Protein AF-C3Z0F3-F1 (afdb_monomer_lite)

Sequence (317 aa):
MADHYSYLCQSLTIKTNIRTCTLLLLSPYATDATNADAPLATDATNAAAPLATDATNADTPLATDATNADAALAADATNADAPLATDATNAAAPLATDATNAGAPLATDGTNAGVPLATDATNAGAPLATDATDATNADTPLATDATNADAALATDATNAAATLATDATNADAPLATDATNAAAPLATDATNADTPLATDATNADAALAADATNADAPLATDATNAAAPLATDATNADTPLATDATNAGAPLATDATNAGAPLATDATNAGVPLATDATNAGAPLATDATDATNAGVAGPVERLRHHARICKTYEVL

Radius of gyration: 43.0 Å; chains: 1; bounding box: 98×39×146 Å

Secondary structure (DSSP, 8-state):
-PPPP----------S-----------SEEEEEEEE-SSEEEEEEEE-SSEEEEEEEEEEEEEEEEEEEEEEEEEEEEEEESSEEEEEEEE-SSEEEEEEEE-SSEEES-BS--SSEEES-BS---SEEEEETT-S-EEEEEEEEEEEEEEEEEEEEEEE-SSEEEEEEEE-SSEEEEEEEE-SSEEEEEEEEEEEEEEEEEEEEEEEEEEEEEEESSEEEEEEEE-SSEEEEEEEE-SSEEEEEEEE-SSEEEEEEEE-SSEEEEEEEE-SSEEEEEEEE--SEEEEESS----S---HHHHHHHHHHHHHHHT--

Organism: Branchiostoma floridae (NCBI:txid7739)

pLDDT: mean 71.27, std 15.83, range [33.38, 91.75]

Structure (mmCIF, N/CA/C/O backbone):
data_AF-C3Z0F3-F1
#
_entry.id   AF-C3Z0F3-F1
#
loop_
_atom_site.group_PDB
_atom_site.id
_atom_site.type_symbol
_atom_site.label_atom_id
_atom_site.label_alt_id
_atom_site.label_comp_id
_atom_site.label_asym_id
_atom_site.label_entity_id
_atom_site.label_seq_id
_atom_site.pdbx_PDB_ins_code
_atom_site.Cartn_x
_atom_site.Cartn_y
_atom_site.Cartn_z
_atom_site.occupancy
_atom_site.B_iso_or_equiv
_atom_site.auth_seq_id
_atom_site.auth_comp_id
_atom_site.auth_asym_id
_atom_site.auth_atom_id
_atom_site.pdbx_PDB_model_num
ATOM 1 N N . MET A 1 1 ? -13.522 -22.724 57.050 1.00 34.75 1 MET A N 1
ATOM 2 C CA . MET A 1 1 ? -12.655 -22.325 58.181 1.00 34.75 1 MET A CA 1
ATOM 3 C C . MET A 1 1 ? -13.428 -21.312 59.007 1.00 34.75 1 MET A C 1
ATOM 5 O O . MET A 1 1 ? -14.222 -20.586 58.433 1.00 34.75 1 MET A O 1
ATOM 9 N N . ALA A 1 2 ? -13.327 -21.385 60.332 1.00 39.06 2 ALA A N 1
ATOM 10 C CA . ALA A 1 2 ? -14.159 -20.620 61.255 1.00 39.06 2 ALA A CA 1
ATOM 11 C C . ALA A 1 2 ? -13.558 -19.231 61.498 1.00 39.06 2 ALA A C 1
ATOM 13 O O . ALA A 1 2 ? -12.445 -19.160 62.018 1.00 39.06 2 ALA A O 1
ATOM 14 N N . ASP A 1 3 ? -14.296 -18.164 61.189 1.00 39.75 3 ASP A N 1
ATOM 15 C CA . ASP A 1 3 ? -13.841 -16.808 61.487 1.00 39.75 3 ASP A CA 1
ATOM 16 C C . ASP A 1 3 ? -14.376 -16.313 62.832 1.00 39.75 3 ASP A C 1
ATOM 18 O O . ASP A 1 3 ? -15.572 -16.280 63.131 1.00 39.75 3 ASP A O 1
ATOM 22 N N . HIS A 1 4 ? -13.401 -15.989 63.676 1.00 41.34 4 HIS A N 1
ATOM 23 C CA . HIS A 1 4 ? -13.521 -15.490 65.032 1.00 41.34 4 HIS A CA 1
ATOM 24 C C . HIS A 1 4 ? -14.085 -14.063 65.050 1.00 41.34 4 HIS A C 1
ATOM 26 O O . HIS A 1 4 ? -13.437 -13.123 64.595 1.00 41.34 4 HIS A O 1
ATOM 32 N N . TYR A 1 5 ? -15.240 -13.868 65.690 1.00 43.31 5 TYR A N 1
ATOM 33 C CA . TYR A 1 5 ? -15.715 -12.535 66.064 1.00 43.31 5 TYR A CA 1
ATOM 34 C C . TYR A 1 5 ? -14.998 -12.044 67.332 1.00 43.31 5 TYR A C 1
ATOM 36 O O . TYR A 1 5 ? -15.142 -12.634 68.404 1.00 43.31 5 TYR A O 1
ATOM 44 N N . SER A 1 6 ? -14.264 -10.934 67.228 1.00 43.25 6 SER A N 1
ATOM 45 C CA . SER A 1 6 ? -13.753 -10.177 68.378 1.00 43.25 6 SER A CA 1
ATOM 46 C C . SER A 1 6 ? -14.670 -8.978 68.637 1.00 43.25 6 SER A C 1
ATOM 48 O O . SER A 1 6 ? -14.768 -8.076 67.807 1.00 43.25 6 SER A O 1
ATOM 50 N N . TYR A 1 7 ? -15.372 -8.975 69.773 1.00 41.41 7 TYR A N 1
ATOM 51 C CA . TYR A 1 7 ? -16.272 -7.893 70.188 1.00 41.41 7 TYR A CA 1
ATOM 52 C C . TYR A 1 7 ? -15.581 -6.987 71.217 1.00 41.41 7 TYR A C 1
ATOM 54 O O . TYR A 1 7 ? -15.323 -7.414 72.343 1.00 41.41 7 TYR A O 1
ATOM 62 N N . LEU A 1 8 ? -15.351 -5.712 70.879 1.00 37.81 8 LEU A N 1
ATOM 63 C CA . LEU A 1 8 ? -15.084 -4.661 71.869 1.00 37.81 8 LEU A CA 1
ATOM 64 C C . LEU A 1 8 ? -16.395 -3.940 72.214 1.00 37.81 8 LEU A C 1
ATOM 66 O O . LEU A 1 8 ? -16.874 -3.083 71.477 1.00 37.81 8 LEU A O 1
ATOM 70 N N . CYS A 1 9 ? -16.972 -4.283 73.364 1.00 34.59 9 CYS A N 1
ATOM 71 C CA . CYS A 1 9 ? -18.107 -3.581 73.956 1.00 34.59 9 CYS A CA 1
ATOM 72 C C . CYS A 1 9 ? -17.586 -2.424 74.826 1.00 34.59 9 CYS A C 1
ATOM 74 O O . CYS A 1 9 ? -17.217 -2.641 75.981 1.00 34.59 9 CYS A O 1
ATOM 76 N N . GLN A 1 10 ? -17.543 -1.192 74.305 1.00 37.25 10 GLN A N 1
ATOM 77 C CA . GLN A 1 10 ? -17.382 -0.012 75.163 1.00 37.25 10 GLN A CA 1
ATOM 78 C C . GLN A 1 10 ? -18.750 0.417 75.705 1.00 37.25 10 GLN A C 1
ATOM 80 O O . GLN A 1 10 ? -19.668 0.766 74.969 1.00 37.25 10 GLN A O 1
ATOM 85 N N . SER A 1 11 ? -18.878 0.315 77.025 1.00 41.47 11 SER A N 1
ATOM 86 C CA . SER A 1 11 ? -20.091 0.555 77.799 1.00 41.47 11 SER A CA 1
ATOM 87 C C . SER A 1 11 ? -20.394 2.055 77.899 1.00 41.47 11 SER A C 1
ATOM 89 O O . SER A 1 11 ? -19.608 2.797 78.487 1.00 41.47 11 SER A O 1
ATOM 91 N N . LEU A 1 12 ? -21.541 2.508 77.377 1.00 33.75 12 LEU A N 1
ATOM 92 C CA . LEU A 1 12 ? -22.100 3.826 77.699 1.00 33.75 12 LEU A CA 1
ATOM 93 C C . LEU A 1 12 ? -23.548 3.672 78.181 1.00 33.75 12 LEU A C 1
ATOM 95 O O . LEU A 1 12 ? -24.500 3.579 77.409 1.00 33.75 12 LEU A O 1
ATOM 99 N N . THR A 1 13 ? -23.696 3.616 79.501 1.00 39.66 13 THR A N 1
ATOM 100 C CA . THR A 1 13 ? -24.972 3.519 80.212 1.00 39.66 13 THR A CA 1
ATOM 101 C C . THR A 1 13 ? -25.748 4.833 80.120 1.00 39.66 13 THR A C 1
ATOM 103 O O . THR A 1 13 ? -25.453 5.758 80.872 1.00 39.66 13 THR A O 1
ATOM 106 N N . ILE A 1 14 ? -26.798 4.907 79.294 1.00 33.38 14 ILE A N 1
ATOM 107 C CA . ILE A 1 14 ? -27.911 5.850 79.503 1.00 33.38 14 ILE A CA 1
ATOM 108 C C . ILE A 1 14 ? -29.248 5.120 79.307 1.00 33.38 14 ILE A C 1
ATOM 110 O O . ILE A 1 14 ? -29.484 4.424 78.325 1.00 33.38 14 ILE A O 1
ATOM 114 N N . LYS A 1 15 ? -30.088 5.265 80.333 1.00 41.25 15 LYS A N 1
ATOM 115 C CA . LYS A 1 15 ? -31.391 4.642 80.591 1.00 41.25 15 LYS A CA 1
ATOM 116 C C . LYS A 1 15 ? -32.351 4.603 79.391 1.00 41.25 15 LYS A C 1
ATOM 118 O O . LYS A 1 15 ? -32.620 5.621 78.766 1.00 41.25 15 LYS A O 1
ATOM 123 N N . THR A 1 16 ? -32.971 3.430 79.226 1.00 45.06 16 THR A N 1
ATOM 124 C CA . THR A 1 16 ? -34.314 3.202 78.657 1.00 45.06 16 THR A CA 1
ATOM 125 C C . THR A 1 16 ? -34.628 3.922 77.345 1.00 45.06 16 THR A C 1
ATOM 127 O O . THR A 1 16 ? -35.373 4.897 77.317 1.00 45.06 16 THR A O 1
ATOM 130 N N . ASN A 1 17 ? -34.161 3.355 76.238 1.00 36.25 17 ASN A N 1
ATOM 131 C CA . ASN A 1 17 ? -34.994 3.171 75.055 1.00 36.25 17 ASN A CA 1
ATOM 132 C C . ASN A 1 17 ? -34.334 2.104 74.188 1.00 36.25 17 ASN A C 1
ATOM 134 O O . ASN A 1 17 ? -33.160 2.229 73.845 1.00 36.25 17 ASN A O 1
ATOM 138 N N . ILE A 1 18 ? -35.079 1.051 73.860 1.00 43.53 18 ILE A N 1
ATOM 139 C CA . ILE A 1 18 ? -34.706 0.065 72.847 1.00 43.53 18 ILE A CA 1
ATOM 140 C C . ILE A 1 18 ? -34.753 0.813 71.510 1.00 43.53 18 ILE A C 1
ATOM 142 O O . ILE A 1 18 ? -35.725 0.745 70.768 1.00 43.53 18 ILE A O 1
ATOM 146 N N . ARG A 1 19 ? -33.725 1.614 71.224 1.00 38.69 19 ARG A N 1
ATOM 147 C CA . ARG A 1 19 ? -33.365 1.881 69.841 1.00 38.69 19 ARG A CA 1
ATOM 148 C C . ARG A 1 19 ? -32.755 0.585 69.376 1.00 38.69 19 ARG A C 1
ATOM 150 O O . ARG A 1 19 ? -31.719 0.180 69.895 1.00 38.69 19 ARG A O 1
ATOM 157 N N . THR A 1 20 ? -33.464 -0.076 68.474 1.00 39.38 20 THR A N 1
ATOM 158 C CA . THR A 1 20 ? -32.954 -1.111 67.592 1.00 39.38 20 THR A CA 1
ATOM 159 C C . THR A 1 20 ? -31.543 -0.701 67.202 1.00 39.38 20 THR A C 1
ATOM 161 O O . THR A 1 20 ? -31.340 0.185 66.374 1.00 39.38 20 THR A O 1
ATOM 164 N N . CYS A 1 21 ? -30.558 -1.277 67.886 1.00 39.47 21 CYS A N 1
ATOM 165 C CA . CYS A 1 21 ? -29.179 -1.225 67.467 1.00 39.47 21 CYS A CA 1
ATOM 166 C C . CYS A 1 21 ? -29.116 -2.231 66.326 1.00 39.47 21 CYS A C 1
ATOM 168 O O . CYS A 1 21 ? -28.563 -3.318 66.452 1.00 39.47 21 CYS A O 1
ATOM 170 N N . THR A 1 22 ? -29.782 -1.893 65.222 1.00 39.22 22 THR A N 1
ATOM 171 C CA . THR A 1 22 ? -29.446 -2.430 63.921 1.00 39.22 22 THR A CA 1
ATOM 172 C C . THR A 1 22 ? -28.089 -1.807 63.621 1.00 39.22 22 THR A C 1
ATOM 174 O O . THR A 1 22 ? -27.970 -0.853 62.858 1.00 39.22 22 THR A O 1
ATOM 177 N N . LEU A 1 23 ? -27.048 -2.305 64.300 1.00 40.69 23 LEU A N 1
ATOM 178 C CA . LEU A 1 23 ? -25.760 -2.444 63.657 1.00 40.69 23 LEU A CA 1
ATOM 179 C C . LEU A 1 23 ? -26.089 -3.279 62.424 1.00 40.69 23 LEU A C 1
ATOM 181 O O . LEU A 1 23 ? -26.259 -4.494 62.498 1.00 40.69 23 LEU A O 1
ATOM 185 N N . LEU A 1 24 ? -26.339 -2.580 61.325 1.00 46.25 24 LEU A N 1
ATOM 186 C CA . LEU A 1 24 ? -26.265 -3.112 59.987 1.00 46.25 24 LEU A CA 1
ATOM 187 C C . LEU A 1 24 ? -24.865 -3.723 59.907 1.00 46.25 24 LEU A C 1
ATOM 189 O O . LEU A 1 24 ? -23.872 -3.018 59.754 1.00 46.25 24 LEU A O 1
ATOM 193 N N . LEU A 1 25 ? -24.788 -5.026 60.166 1.00 47.41 25 LEU A N 1
ATOM 194 C CA . LEU A 1 25 ? -23.619 -5.855 59.930 1.00 47.41 25 LEU A CA 1
ATOM 195 C C . LEU A 1 25 ? -23.443 -5.917 58.408 1.00 47.41 25 LEU A C 1
ATOM 197 O O . LEU A 1 25 ? -23.723 -6.946 57.803 1.00 47.41 25 LEU A O 1
ATOM 201 N N . LEU A 1 26 ? -23.055 -4.808 57.768 1.00 57.66 26 LEU A N 1
ATOM 202 C CA . LEU A 1 26 ? -22.487 -4.896 56.432 1.00 57.66 26 LEU A CA 1
ATOM 203 C C . LEU A 1 26 ? -21.139 -5.568 56.634 1.00 57.66 26 LEU A C 1
ATOM 205 O O . LEU A 1 26 ? -20.177 -4.952 57.098 1.00 57.66 26 LEU A O 1
ATOM 209 N N . SER A 1 27 ? -21.108 -6.870 56.362 1.00 68.62 27 SER A N 1
ATOM 210 C CA . SER A 1 27 ? -19.853 -7.537 56.066 1.00 68.62 27 SER A CA 1
ATOM 211 C C . SER A 1 27 ? -19.140 -6.688 55.006 1.00 68.62 27 SER A C 1
ATOM 213 O O . SER A 1 27 ? -19.769 -6.347 54.003 1.00 68.62 27 SER A O 1
ATOM 215 N N . PRO A 1 28 ? -17.865 -6.310 55.203 1.00 80.75 28 PRO A N 1
ATOM 216 C CA . PRO A 1 28 ? -17.117 -5.572 54.186 1.00 80.75 28 PRO A CA 1
ATOM 217 C C . PRO A 1 28 ? -16.928 -6.384 52.891 1.00 80.75 28 PRO A C 1
ATOM 219 O O . PRO A 1 28 ? -16.500 -5.826 51.885 1.00 80.75 28 PRO A O 1
ATOM 222 N N . TYR A 1 29 ? -17.271 -7.674 52.928 1.00 82.88 29 TYR A N 1
ATOM 223 C CA . TYR A 1 29 ? -17.135 -8.637 51.846 1.00 82.88 29 TYR A CA 1
ATOM 224 C C . TYR A 1 29 ? -18.480 -9.300 51.538 1.00 82.88 29 TYR A C 1
ATOM 226 O O . TYR A 1 29 ? -19.168 -9.755 52.462 1.00 82.88 29 TYR A O 1
ATOM 234 N N . ALA A 1 30 ? -18.810 -9.409 50.255 1.00 84.94 30 ALA A N 1
ATOM 235 C CA . ALA A 1 30 ? -19.841 -10.296 49.730 1.00 84.94 30 ALA A CA 1
ATOM 236 C C . ALA A 1 30 ? -19.179 -11.340 48.821 1.00 84.94 30 ALA A C 1
ATOM 238 O O . ALA A 1 30 ? -18.474 -10.977 47.883 1.00 84.94 30 ALA A O 1
ATOM 239 N N . THR A 1 31 ? -19.392 -12.620 49.123 1.00 85.06 31 THR A N 1
ATOM 240 C CA . THR A 1 31 ? -18.838 -13.768 48.392 1.00 85.06 31 THR A CA 1
ATOM 241 C C . THR A 1 31 ? -19.963 -14.709 47.973 1.00 85.06 31 THR A C 1
ATOM 243 O O . THR A 1 31 ? -20.906 -14.886 48.747 1.00 85.06 31 THR A O 1
ATOM 246 N N . ASP A 1 32 ? -19.869 -15.294 46.773 1.00 86.56 32 ASP A N 1
ATOM 247 C CA . ASP A 1 32 ? -20.865 -16.231 46.212 1.00 86.56 32 ASP A CA 1
ATOM 248 C C . ASP A 1 32 ? -22.296 -15.658 46.285 1.00 86.56 32 ASP A C 1
ATOM 250 O O . ASP A 1 32 ? -23.219 -16.212 46.896 1.00 86.56 32 ASP A O 1
ATOM 254 N N . ALA A 1 33 ? -22.454 -14.444 45.749 1.00 79.44 33 ALA A N 1
ATOM 255 C CA . ALA A 1 33 ? -23.649 -13.629 45.927 1.00 79.44 33 ALA A CA 1
ATOM 256 C C . ALA A 1 33 ? -24.382 -13.396 44.605 1.00 79.44 33 ALA A C 1
ATOM 258 O O . ALA A 1 33 ? -23.820 -12.932 43.618 1.00 79.44 33 ALA A O 1
ATOM 259 N N . THR A 1 34 ? -25.701 -13.603 44.591 1.00 86.50 34 THR A N 1
ATOM 260 C CA . THR A 1 34 ? -26.504 -13.212 43.421 1.00 86.50 34 THR A CA 1
ATOM 261 C C . THR A 1 34 ? -26.531 -11.691 43.247 1.00 86.50 34 THR A C 1
ATOM 263 O O . THR A 1 34 ? -26.423 -11.200 42.131 1.00 86.50 34 THR A O 1
ATOM 266 N N . ASN A 1 35 ? -26.651 -10.943 44.347 1.00 86.81 35 ASN A N 1
ATOM 267 C CA . ASN A 1 35 ? -26.569 -9.484 44.366 1.00 86.81 35 ASN A CA 1
ATOM 268 C C . ASN A 1 35 ? -25.638 -9.066 45.509 1.00 86.81 35 ASN A C 1
ATOM 270 O O . ASN A 1 35 ? -25.932 -9.366 46.669 1.00 86.81 35 ASN A O 1
ATOM 274 N N . ALA A 1 36 ? -24.542 -8.388 45.185 1.00 82.81 36 ALA A N 1
ATOM 275 C CA . ALA A 1 36 ? -23.550 -7.922 46.143 1.00 82.81 36 ALA A CA 1
ATOM 276 C C . ALA A 1 36 ? -23.574 -6.390 46.256 1.00 82.81 36 ALA A C 1
ATOM 278 O O . ALA A 1 36 ? -23.228 -5.691 45.307 1.00 82.81 36 ALA A O 1
ATOM 279 N N . ASP A 1 37 ? -23.958 -5.893 47.434 1.00 81.88 37 ASP A N 1
ATOM 280 C CA . ASP A 1 37 ? -23.873 -4.482 47.842 1.00 81.88 37 ASP A CA 1
ATOM 281 C C . ASP A 1 37 ? -22.980 -4.406 49.092 1.00 81.88 37 ASP A C 1
ATOM 283 O O . ASP A 1 37 ? -23.435 -4.361 50.239 1.00 81.88 37 ASP A O 1
ATOM 287 N N . ALA A 1 38 ? -21.678 -4.562 48.858 1.00 82.00 38 ALA A N 1
ATOM 288 C CA . ALA A 1 38 ? -20.630 -4.545 49.869 1.00 82.00 38 ALA A CA 1
ATOM 289 C C . ALA A 1 38 ? -19.403 -3.805 49.314 1.00 82.00 38 ALA A C 1
ATOM 291 O O . ALA A 1 38 ? -19.249 -3.718 48.100 1.00 82.00 38 ALA A O 1
ATOM 292 N N . PRO A 1 39 ? -18.501 -3.290 50.169 1.00 85.69 39 PRO A N 1
ATOM 293 C CA . PRO A 1 39 ? -17.261 -2.654 49.727 1.00 85.69 39 PRO A CA 1
ATOM 294 C C . PRO A 1 39 ? -16.423 -3.495 48.748 1.00 85.69 39 PRO A C 1
ATOM 296 O O . PRO A 1 39 ? -15.798 -2.932 47.851 1.00 85.69 39 PRO A O 1
ATOM 299 N N . LEU A 1 40 ? -16.418 -4.820 48.921 1.00 86.44 40 LEU A N 1
ATOM 300 C CA . LEU A 1 40 ? -15.779 -5.776 48.022 1.00 86.44 40 LEU A CA 1
ATOM 301 C C . LEU A 1 40 ? -16.751 -6.912 47.681 1.00 86.44 40 LEU A C 1
ATOM 303 O O . LEU A 1 40 ? -17.294 -7.554 48.587 1.00 86.44 40 LEU A O 1
ATOM 307 N N . ALA A 1 41 ? -16.940 -7.159 46.386 1.00 87.06 41 ALA A N 1
ATOM 308 C CA . ALA A 1 41 ? -17.716 -8.274 45.855 1.00 87.06 41 ALA A CA 1
ATOM 309 C C . ALA A 1 41 ? -16.803 -9.267 45.122 1.00 87.06 41 ALA A C 1
ATOM 311 O O . ALA A 1 41 ? -16.000 -8.865 44.283 1.00 87.06 41 ALA A O 1
ATOM 312 N N . THR A 1 42 ? -16.946 -10.554 45.430 1.00 88.31 42 THR A N 1
ATOM 313 C CA . THR A 1 42 ? -16.233 -11.654 44.765 1.00 88.31 42 THR A CA 1
ATOM 314 C C . THR A 1 42 ? -17.225 -12.758 44.415 1.00 88.31 42 THR A C 1
ATOM 316 O O . THR A 1 42 ? -18.115 -13.037 45.223 1.00 88.31 42 THR A O 1
ATOM 319 N N . ASP A 1 43 ? -17.087 -13.384 43.246 1.00 88.06 43 ASP A N 1
ATOM 320 C CA . ASP A 1 43 ? -17.998 -14.430 42.756 1.00 88.06 43 ASP A CA 1
ATOM 321 C C . ASP A 1 43 ? -19.464 -13.962 42.776 1.00 88.06 43 ASP A C 1
ATOM 323 O O . ASP A 1 43 ? -20.326 -14.529 43.459 1.00 88.06 43 ASP A O 1
ATOM 327 N N . ALA A 1 44 ? -19.749 -12.856 42.084 1.00 85.00 44 ALA A N 1
ATOM 328 C CA . ALA A 1 44 ? -21.065 -12.224 42.107 1.00 85.00 44 ALA A CA 1
ATOM 329 C C . ALA A 1 44 ? -21.791 -12.329 40.762 1.00 85.00 44 ALA A C 1
ATOM 331 O O . ALA A 1 44 ? -21.226 -12.087 39.699 1.00 85.00 44 ALA A O 1
ATOM 332 N N . THR A 1 45 ? -23.099 -12.601 40.776 1.00 88.12 45 THR A N 1
ATOM 333 C CA . THR A 1 45 ? -23.891 -12.443 39.542 1.00 88.12 45 THR A CA 1
ATOM 334 C C . THR A 1 45 ? -24.061 -10.961 39.206 1.00 88.12 45 THR A C 1
ATOM 336 O O . THR A 1 45 ? -23.793 -10.553 38.082 1.00 88.12 45 THR A O 1
ATOM 339 N N . ASN A 1 46 ? -24.461 -10.142 40.181 1.00 88.44 46 ASN A N 1
ATOM 340 C CA . ASN A 1 46 ? -24.549 -8.690 40.039 1.00 88.44 46 ASN A CA 1
ATOM 341 C C . ASN A 1 46 ? -23.782 -8.018 41.182 1.00 88.44 46 ASN A C 1
ATOM 343 O O . ASN A 1 46 ? -24.111 -8.236 42.352 1.00 88.44 46 ASN A O 1
ATOM 347 N N . ALA A 1 47 ? -22.791 -7.193 40.854 1.00 87.69 47 ALA A N 1
ATOM 348 C CA . ALA A 1 47 ? -21.989 -6.452 41.818 1.00 87.69 47 ALA A CA 1
ATOM 349 C C . ALA A 1 47 ? -22.226 -4.943 41.686 1.00 87.69 47 ALA A C 1
ATOM 351 O O . ALA A 1 47 ? -21.969 -4.363 40.636 1.00 87.69 47 ALA A O 1
ATOM 352 N N . ALA A 1 48 ? -22.677 -4.323 42.778 1.00 87.62 48 ALA A N 1
ATOM 353 C CA . ALA A 1 48 ? -22.772 -2.875 42.957 1.00 87.62 48 ALA A CA 1
ATOM 354 C C . ALA A 1 48 ? -21.831 -2.461 44.101 1.00 87.62 48 ALA A C 1
ATOM 356 O O . ALA A 1 48 ? -22.246 -1.965 45.148 1.00 87.62 48 ALA A O 1
ATOM 357 N N . ALA A 1 49 ? -20.548 -2.776 43.931 1.00 84.81 49 ALA A N 1
ATOM 358 C CA . ALA A 1 49 ? -19.493 -2.603 44.923 1.00 84.81 49 ALA A CA 1
ATOM 359 C C . ALA A 1 49 ? -18.456 -1.576 44.443 1.00 84.81 49 ALA A C 1
ATOM 361 O O . ALA A 1 49 ? -18.268 -1.412 43.247 1.00 84.81 49 ALA A O 1
ATOM 362 N N . PRO A 1 50 ? -17.705 -0.911 45.331 1.00 87.94 50 PRO A N 1
ATOM 363 C CA . PRO A 1 50 ? -16.504 -0.170 44.950 1.00 87.94 50 PRO A CA 1
ATOM 364 C C . PRO A 1 50 ? -15.492 -0.995 44.134 1.00 87.94 50 PRO A C 1
ATOM 366 O O . PRO A 1 50 ? -14.849 -0.452 43.238 1.00 87.94 50 PRO A O 1
ATOM 369 N N . LEU A 1 51 ? -15.354 -2.286 44.452 1.00 89.06 51 LEU A N 1
ATOM 370 C CA . LEU A 1 51 ? -14.494 -3.237 43.751 1.00 89.06 51 LEU A CA 1
ATOM 371 C C . LEU A 1 51 ? -15.241 -4.559 43.542 1.00 89.06 51 LEU A C 1
ATOM 373 O O . LEU A 1 51 ? -15.757 -5.133 44.507 1.00 89.06 51 LEU A O 1
ATOM 377 N N . ALA A 1 52 ? -15.271 -5.034 42.298 1.00 88.81 52 ALA A N 1
ATOM 378 C CA . ALA A 1 52 ? -15.802 -6.340 41.924 1.00 88.81 52 ALA A CA 1
ATOM 379 C C . ALA A 1 52 ? -14.727 -7.204 41.257 1.00 88.81 52 ALA A C 1
ATOM 381 O O . ALA A 1 52 ? -13.987 -6.730 40.395 1.00 88.81 52 ALA A O 1
ATOM 382 N N . THR A 1 53 ? -14.686 -8.473 41.651 1.00 90.38 53 THR A N 1
ATOM 383 C CA . THR A 1 53 ? -13.858 -9.523 41.047 1.00 90.38 53 THR A CA 1
ATOM 384 C C . THR A 1 53 ? -14.749 -10.722 40.736 1.00 90.38 53 THR A C 1
ATOM 386 O O . THR A 1 53 ? -15.617 -11.043 41.552 1.00 90.38 53 THR A O 1
ATOM 389 N N . ASP A 1 54 ? -14.557 -11.367 39.586 1.00 90.12 54 ASP A N 1
ATOM 390 C CA . ASP A 1 54 ? -15.343 -12.530 39.148 1.00 90.12 54 ASP A CA 1
ATOM 391 C C . ASP A 1 54 ? -16.854 -12.236 39.129 1.00 90.12 54 ASP A C 1
ATOM 393 O O . ASP A 1 54 ? -17.662 -12.844 39.843 1.00 90.12 54 ASP A O 1
ATOM 397 N N . ALA A 1 55 ? -17.248 -11.234 38.336 1.00 86.94 55 ALA A N 1
ATOM 398 C CA . ALA A 1 55 ? -18.633 -10.780 38.246 1.00 86.94 55 ALA A CA 1
ATOM 399 C C . ALA A 1 55 ? -19.277 -11.119 36.895 1.00 86.94 55 ALA A C 1
ATOM 401 O O . ALA A 1 55 ? -18.698 -10.917 35.832 1.00 86.94 55 ALA A O 1
ATOM 402 N N . THR A 1 56 ? -20.541 -11.553 36.888 1.00 90.50 56 THR A N 1
ATOM 403 C CA . THR A 1 56 ? -21.284 -11.594 35.611 1.00 90.50 56 THR A CA 1
ATOM 404 C C . THR A 1 56 ? -21.609 -10.173 35.142 1.00 90.50 56 THR A C 1
ATOM 406 O O . THR A 1 56 ? -21.323 -9.822 34.002 1.00 90.50 56 THR A O 1
ATOM 409 N N . ASN A 1 57 ? -22.159 -9.335 36.023 1.00 90.62 57 ASN A N 1
ATOM 410 C CA . ASN A 1 57 ? -22.402 -7.917 35.764 1.00 90.62 57 ASN A CA 1
ATOM 411 C C . ASN A 1 57 ? -21.794 -7.075 36.894 1.00 90.62 57 ASN A C 1
ATOM 413 O O . ASN A 1 57 ? -22.151 -7.271 38.059 1.00 90.62 57 ASN A O 1
ATOM 417 N N . ALA A 1 58 ? -20.916 -6.135 36.555 1.00 90.12 58 ALA A N 1
ATOM 418 C CA . ALA A 1 58 ? -20.324 -5.177 37.483 1.00 90.12 58 ALA A CA 1
ATOM 419 C C . ALA A 1 58 ? -20.742 -3.751 37.097 1.00 90.12 58 ALA A C 1
ATOM 421 O O . ALA A 1 58 ? -20.443 -3.318 35.991 1.00 90.12 58 ALA A O 1
ATOM 422 N N . ASP A 1 59 ? -21.430 -3.055 38.003 1.00 91.12 59 ASP A N 1
ATOM 423 C CA . ASP A 1 59 ? -21.710 -1.611 37.941 1.00 91.12 59 ASP A CA 1
ATOM 424 C C . ASP A 1 59 ? -20.936 -0.961 39.095 1.00 91.12 59 ASP A C 1
ATOM 426 O O . ASP A 1 59 ? -21.416 -0.862 40.233 1.00 91.12 59 ASP A O 1
ATOM 430 N N . THR A 1 60 ? -19.650 -0.699 38.848 1.00 87.00 60 THR A N 1
ATOM 431 C CA . THR A 1 60 ? -18.655 -0.455 39.899 1.00 87.00 60 THR A CA 1
ATOM 432 C C . THR A 1 60 ? -17.600 0.563 39.477 1.00 87.00 60 THR A C 1
ATOM 434 O O . THR A 1 60 ? -17.307 0.723 38.306 1.00 87.00 60 THR A O 1
ATOM 437 N N . PRO A 1 61 ? -16.916 1.247 40.407 1.00 90.19 61 PRO A N 1
ATOM 438 C CA . PRO A 1 61 ? -15.720 2.012 40.062 1.00 90.19 61 PRO A CA 1
ATOM 439 C C . PRO A 1 61 ? -14.612 1.155 39.428 1.00 90.19 61 PRO A C 1
ATOM 441 O O . PRO A 1 61 ? -13.943 1.623 38.508 1.00 90.19 61 PRO A O 1
ATOM 444 N N . LEU A 1 62 ? -14.408 -0.071 39.923 1.00 91.56 62 LEU A N 1
ATOM 445 C CA . LEU A 1 62 ? -13.371 -0.987 39.451 1.00 91.56 62 LEU A CA 1
ATOM 446 C C . LEU A 1 62 ? -13.928 -2.401 39.268 1.00 91.56 62 LEU A C 1
ATOM 448 O O . LEU A 1 62 ? -14.528 -2.955 40.199 1.00 91.56 62 LEU A O 1
ATOM 452 N N . ALA A 1 63 ? -13.709 -2.976 38.088 1.00 91.00 63 ALA A N 1
ATOM 453 C CA . ALA A 1 63 ? -14.120 -4.332 37.745 1.00 91.00 63 ALA A CA 1
ATOM 454 C C . ALA A 1 63 ? -12.935 -5.133 37.190 1.00 91.00 63 ALA A C 1
ATOM 456 O O . ALA A 1 63 ? -12.197 -4.649 36.329 1.00 91.00 63 ALA A O 1
ATOM 457 N N . THR A 1 64 ? -12.774 -6.356 37.685 1.00 91.75 64 THR A N 1
ATOM 458 C CA . THR A 1 64 ? -11.802 -7.342 37.197 1.00 91.75 64 THR A CA 1
ATOM 459 C C . THR A 1 64 ? -12.528 -8.662 36.961 1.00 91.75 64 THR A C 1
ATOM 461 O O . THR A 1 64 ? -13.379 -9.025 37.777 1.00 91.75 64 THR A O 1
ATOM 464 N N . ASP A 1 65 ? -12.216 -9.357 35.867 1.00 90.88 65 ASP A N 1
ATOM 465 C CA . ASP A 1 65 ? -12.832 -10.638 35.495 1.00 90.88 65 ASP A CA 1
ATOM 466 C C . ASP A 1 65 ? -14.365 -10.538 35.406 1.00 90.88 65 ASP A C 1
ATOM 468 O O . ASP A 1 65 ? -15.123 -11.188 36.135 1.00 90.88 65 ASP A O 1
ATOM 472 N N . ALA A 1 66 ? -14.842 -9.650 34.530 1.00 87.88 66 ALA A N 1
ATOM 473 C CA . ALA A 1 66 ? -16.265 -9.376 34.368 1.00 87.88 66 ALA A CA 1
ATOM 474 C C . ALA A 1 66 ? -16.807 -9.869 33.020 1.00 87.88 66 ALA A C 1
ATOM 476 O O . ALA A 1 66 ? -16.215 -9.651 31.966 1.00 87.88 66 ALA A O 1
ATOM 477 N N . THR A 1 67 ? -18.005 -10.461 32.992 1.00 90.38 67 THR A N 1
ATOM 478 C CA . THR A 1 67 ? -18.666 -10.674 31.688 1.00 90.38 67 THR A CA 1
ATOM 479 C C . THR A 1 67 ? -19.122 -9.334 31.102 1.00 90.38 67 THR A C 1
ATOM 481 O O . THR A 1 67 ? -18.809 -9.024 29.956 1.00 90.38 67 THR A O 1
ATOM 484 N N . ASN A 1 68 ? -19.811 -8.510 31.892 1.00 91.12 68 ASN A N 1
ATOM 485 C CA . ASN A 1 68 ? -20.170 -7.139 31.533 1.00 91.12 68 ASN A CA 1
ATOM 486 C C . ASN A 1 68 ? -19.691 -6.183 32.632 1.00 91.12 68 ASN A C 1
ATOM 488 O O . ASN A 1 68 ? -20.097 -6.336 33.787 1.00 91.12 68 ASN A O 1
ATOM 492 N N . ALA A 1 69 ? -18.865 -5.204 32.275 1.00 90.69 69 ALA A N 1
ATOM 493 C CA . ALA A 1 69 ? -18.384 -4.162 33.176 1.00 90.69 69 ALA A CA 1
ATOM 494 C C . ALA A 1 69 ? -18.868 -2.785 32.710 1.00 90.69 69 ALA A C 1
ATOM 496 O O . ALA A 1 69 ? -18.499 -2.346 31.625 1.00 90.69 69 ALA A O 1
ATOM 497 N N . ASP A 1 70 ? -19.661 -2.122 33.546 1.00 91.31 70 ASP A N 1
ATOM 498 C CA . ASP A 1 70 ? -19.895 -0.677 33.524 1.00 91.31 70 ASP A CA 1
ATOM 499 C C . ASP A 1 70 ? -19.054 -0.088 34.661 1.00 91.31 70 ASP A C 1
ATOM 501 O O . ASP A 1 70 ? -19.377 -0.252 35.844 1.00 91.31 70 ASP A O 1
ATOM 505 N N . ALA A 1 71 ? -17.880 0.449 34.316 1.00 88.50 71 ALA A N 1
ATOM 506 C CA . ALA A 1 71 ? -16.895 0.837 35.318 1.00 88.50 71 ALA A CA 1
ATOM 507 C C . ALA A 1 71 ? -16.007 2.009 34.919 1.00 88.50 71 ALA A C 1
ATOM 509 O O . ALA A 1 71 ? -15.885 2.353 33.753 1.00 88.50 71 ALA A O 1
ATOM 510 N N . ALA A 1 72 ? -15.321 2.630 35.887 1.00 88.38 72 ALA A N 1
ATOM 511 C CA . ALA A 1 72 ? -14.301 3.629 35.555 1.00 88.38 72 ALA A CA 1
ATOM 512 C C . ALA A 1 72 ? -13.045 2.978 34.940 1.00 88.38 72 ALA A C 1
ATOM 514 O O . ALA A 1 72 ? -12.399 3.572 34.074 1.00 88.38 72 ALA A O 1
ATOM 515 N N . LEU A 1 73 ? -12.714 1.765 35.390 1.00 90.94 73 LEU A N 1
ATOM 516 C CA . LEU A 1 73 ? -11.694 0.898 34.807 1.00 90.94 73 LEU A CA 1
ATOM 517 C C . LEU A 1 73 ? -12.193 -0.550 34.833 1.00 90.94 73 LEU A C 1
ATOM 519 O O . LEU A 1 73 ? -12.570 -1.063 35.893 1.00 90.94 73 LEU A O 1
ATOM 523 N N . ALA A 1 74 ? -12.166 -1.181 33.662 1.00 90.31 74 ALA A N 1
ATOM 524 C CA . ALA A 1 74 ? -12.484 -2.587 33.464 1.00 90.31 74 ALA A CA 1
ATOM 525 C C . ALA A 1 74 ? -11.234 -3.334 32.980 1.00 90.31 74 ALA A C 1
ATOM 527 O O . ALA A 1 74 ? -10.635 -2.943 31.978 1.00 90.31 74 ALA A O 1
ATOM 528 N N . ALA A 1 75 ? -10.861 -4.392 33.694 1.00 90.75 75 ALA A N 1
ATOM 529 C CA . ALA A 1 75 ? -9.812 -5.329 33.302 1.00 90.75 75 ALA A CA 1
ATOM 530 C C . ALA A 1 75 ? -10.420 -6.722 33.097 1.00 90.75 75 ALA A C 1
ATOM 532 O O . ALA A 1 75 ? -11.300 -7.111 33.871 1.00 90.75 75 ALA A O 1
ATOM 533 N N . ASP A 1 76 ? -9.960 -7.450 32.079 1.00 90.69 76 ASP A N 1
ATOM 534 C CA . ASP A 1 76 ? -10.396 -8.818 31.772 1.00 90.69 76 ASP A CA 1
ATOM 535 C C . ASP A 1 76 ? -11.923 -8.918 31.609 1.00 90.69 76 ASP A C 1
ATOM 537 O O . ASP A 1 76 ? -12.629 -9.650 32.310 1.00 90.69 76 ASP A O 1
ATOM 541 N N . ALA A 1 77 ? -12.463 -8.106 30.696 1.00 86.50 77 ALA A N 1
ATOM 542 C CA . ALA A 1 77 ? -13.901 -8.005 30.473 1.00 86.50 77 ALA A CA 1
ATOM 543 C C . ALA A 1 77 ? -14.331 -8.617 29.135 1.00 86.50 77 ALA A C 1
ATOM 545 O O . ALA A 1 77 ? -13.737 -8.365 28.089 1.00 86.50 77 ALA A O 1
ATOM 546 N N . THR A 1 78 ? -15.446 -9.353 29.096 1.00 87.56 78 THR A N 1
ATOM 547 C CA . THR A 1 78 ? -16.020 -9.712 27.782 1.00 87.56 78 THR A CA 1
ATOM 548 C C . THR A 1 78 ? -16.598 -8.469 27.098 1.00 87.56 78 THR A C 1
ATOM 550 O O . THR A 1 78 ? -16.296 -8.204 25.937 1.00 87.56 78 THR A O 1
ATOM 553 N N . ASN A 1 79 ? -17.387 -7.670 27.816 1.00 88.75 79 ASN A N 1
ATOM 554 C CA . ASN A 1 79 ? -17.878 -6.374 27.352 1.00 88.75 79 ASN A CA 1
ATOM 555 C C . ASN A 1 79 ? -17.537 -5.298 28.387 1.00 88.75 79 ASN A C 1
ATOM 557 O O . ASN A 1 79 ? -17.984 -5.391 29.531 1.00 88.75 79 ASN A O 1
ATOM 561 N N . ALA A 1 80 ? -16.783 -4.279 27.981 1.00 88.62 80 ALA A N 1
ATOM 562 C CA . ALA A 1 80 ? -16.426 -3.137 28.814 1.00 88.62 80 ALA A CA 1
ATOM 563 C C . ALA A 1 80 ? -17.065 -1.849 28.278 1.00 88.62 80 ALA A C 1
ATOM 565 O O . ALA A 1 80 ? -16.766 -1.421 27.161 1.00 88.62 80 ALA A O 1
ATOM 566 N N . ASP A 1 81 ? -17.902 -1.221 29.096 1.00 88.88 81 ASP A N 1
ATOM 567 C CA . ASP A 1 81 ? -18.319 0.174 28.965 1.00 88.88 81 ASP A CA 1
ATOM 568 C C . ASP A 1 81 ? -17.594 0.964 30.061 1.00 88.88 81 ASP A C 1
ATOM 570 O O . ASP A 1 81 ? -18.006 1.002 31.219 1.00 88.88 81 ASP A O 1
ATOM 574 N N . ALA A 1 82 ? -16.408 1.473 29.726 1.00 84.56 82 ALA A N 1
ATOM 575 C CA . ALA A 1 82 ? -15.524 2.104 30.696 1.00 84.56 82 ALA A CA 1
ATOM 576 C C . ALA A 1 82 ? -14.667 3.199 30.054 1.00 84.56 82 ALA A C 1
ATOM 578 O O . ALA A 1 82 ? -14.257 3.051 28.909 1.00 84.56 82 ALA A O 1
ATOM 579 N N . PRO A 1 83 ? -14.301 4.279 30.770 1.00 84.81 83 PRO A N 1
ATOM 580 C CA . PRO A 1 83 ? -13.283 5.233 30.334 1.00 84.81 83 PRO A CA 1
ATOM 581 C C . PRO A 1 83 ? -11.957 4.581 29.907 1.00 84.81 83 PRO A C 1
ATOM 583 O O . PRO A 1 83 ? -11.313 5.061 28.972 1.00 84.81 83 PRO A O 1
ATOM 586 N N . LEU A 1 84 ? -11.560 3.508 30.597 1.00 87.62 84 LEU A N 1
ATOM 587 C CA . LEU A 1 84 ? -10.375 2.712 30.307 1.00 87.62 84 LEU A CA 1
ATOM 588 C C . LEU A 1 84 ? -10.732 1.224 30.368 1.00 87.62 84 LEU A C 1
ATOM 590 O O . LEU A 1 84 ? -11.238 0.752 31.389 1.00 87.62 84 LEU A O 1
ATOM 594 N N . ALA A 1 85 ? -10.456 0.508 29.282 1.00 87.56 85 ALA A N 1
ATOM 595 C CA . ALA A 1 85 ? -10.608 -0.939 29.198 1.00 87.56 85 ALA A CA 1
ATOM 596 C C . ALA A 1 85 ? -9.262 -1.591 28.863 1.00 87.56 85 ALA A C 1
ATOM 598 O O . ALA A 1 85 ? -8.561 -1.135 27.957 1.00 87.56 85 ALA A O 1
ATOM 599 N 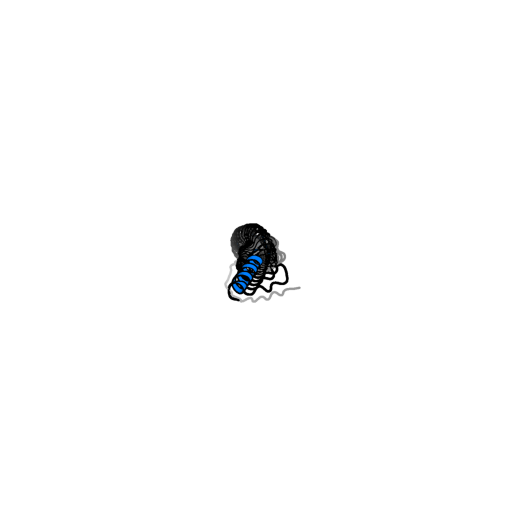N . THR A 1 86 ? -8.926 -2.654 29.585 1.00 87.81 86 THR A N 1
ATOM 600 C CA . THR A 1 86 ? -7.739 -3.484 29.355 1.00 87.81 86 THR A CA 1
ATOM 601 C C . THR A 1 86 ? -8.186 -4.935 29.226 1.00 87.81 86 THR A C 1
ATOM 603 O O . THR A 1 86 ? -9.033 -5.366 30.010 1.00 87.81 86 THR A O 1
ATOM 606 N N . ASP A 1 87 ? -7.657 -5.661 28.240 1.00 87.25 87 ASP A N 1
ATOM 607 C CA . ASP A 1 87 ? -7.985 -7.071 27.985 1.00 87.25 87 ASP A CA 1
ATOM 608 C C . ASP A 1 87 ? -9.497 -7.292 27.803 1.00 87.25 87 ASP A C 1
ATOM 610 O O . ASP A 1 87 ? -10.157 -8.051 28.519 1.00 87.25 87 ASP A O 1
ATOM 614 N N . ALA A 1 88 ? -10.083 -6.564 26.848 1.00 83.50 88 ALA A N 1
ATOM 615 C CA . ALA A 1 88 ? -11.518 -6.598 26.594 1.00 83.50 88 ALA A CA 1
ATOM 616 C C . ALA A 1 88 ? -11.862 -7.301 25.275 1.00 83.50 88 ALA A C 1
ATOM 618 O O . ALA A 1 88 ? -11.320 -6.987 24.218 1.00 83.50 88 ALA A O 1
ATOM 619 N N . THR A 1 89 ? -12.855 -8.194 25.261 1.00 84.50 89 THR A N 1
ATOM 620 C CA . THR A 1 89 ? -13.328 -8.723 23.963 1.00 84.50 89 THR A CA 1
ATOM 621 C C . THR A 1 89 ? -14.044 -7.633 23.161 1.00 84.50 89 THR A C 1
ATOM 623 O O . THR A 1 89 ? -13.773 -7.455 21.976 1.00 84.50 89 THR A O 1
ATOM 626 N N . ASN A 1 90 ? -14.932 -6.866 23.795 1.00 84.06 90 ASN A N 1
ATOM 627 C CA . ASN A 1 90 ? -15.573 -5.698 23.198 1.00 84.06 90 ASN A CA 1
ATOM 628 C C . ASN A 1 90 ? -15.411 -4.491 24.127 1.00 84.06 90 ASN A C 1
ATOM 630 O O . ASN A 1 90 ? -15.870 -4.532 25.269 1.00 84.06 90 ASN A O 1
ATOM 634 N N . ALA A 1 91 ? -14.808 -3.411 23.634 1.00 84.69 91 ALA A N 1
ATOM 635 C CA . ALA A 1 91 ? -14.595 -2.184 24.395 1.00 84.69 91 ALA A CA 1
ATOM 636 C C . ALA A 1 91 ? -15.343 -0.999 23.771 1.00 84.69 91 ALA A C 1
ATOM 638 O O . ALA A 1 91 ? -15.064 -0.584 22.642 1.00 84.69 91 ALA A O 1
ATOM 639 N N . ALA A 1 92 ? -16.257 -0.412 24.541 1.00 82.25 92 ALA A N 1
ATOM 640 C CA . ALA A 1 92 ? -16.876 0.884 24.278 1.00 82.25 92 ALA A CA 1
ATOM 641 C C . ALA A 1 92 ? -16.195 1.965 25.138 1.00 82.25 92 ALA A C 1
ATOM 643 O O . ALA A 1 92 ? -16.834 2.649 25.929 1.00 82.25 92 ALA A O 1
ATOM 644 N N . ALA A 1 93 ? -14.873 2.092 25.005 1.00 76.12 93 ALA A N 1
ATOM 645 C CA . ALA A 1 93 ? -14.049 2.952 25.850 1.00 76.12 93 ALA A CA 1
ATOM 646 C C . ALA A 1 93 ? -13.431 4.123 25.072 1.00 76.12 93 ALA A C 1
ATOM 648 O O . ALA A 1 93 ? -13.103 3.963 23.906 1.00 76.12 93 ALA A O 1
ATOM 649 N N . PRO A 1 94 ? -13.195 5.298 25.678 1.00 80.00 94 PRO A N 1
ATOM 650 C CA . PRO A 1 94 ? -12.281 6.316 25.161 1.00 80.00 94 PRO A CA 1
ATOM 651 C C . PRO A 1 94 ? -10.876 5.783 24.835 1.00 80.00 94 PRO A C 1
ATOM 653 O O . PRO A 1 94 ? -10.272 6.221 23.856 1.00 80.00 94 PRO A O 1
ATOM 656 N N . LEU A 1 95 ? -10.369 4.859 25.656 1.00 82.56 95 LEU A N 1
ATOM 657 C CA . LEU A 1 95 ? -9.085 4.194 25.471 1.00 82.56 95 LEU A CA 1
ATOM 658 C C . LEU A 1 95 ? -9.237 2.696 25.744 1.00 82.56 95 LEU A C 1
ATOM 660 O O . LEU A 1 95 ? -9.675 2.305 26.828 1.00 82.56 95 LEU A O 1
ATOM 664 N N . ALA A 1 96 ? -8.863 1.884 24.760 1.00 82.88 96 ALA A N 1
ATOM 665 C CA . ALA A 1 96 ? -8.833 0.434 24.872 1.00 82.88 96 ALA A CA 1
ATOM 666 C C . ALA A 1 96 ? -7.416 -0.085 24.602 1.00 82.88 96 ALA A C 1
ATOM 668 O O . ALA A 1 96 ? -6.802 0.285 23.599 1.00 82.88 96 ALA A O 1
ATOM 669 N N . THR A 1 97 ? -6.925 -0.938 25.493 1.00 83.69 97 THR A N 1
ATOM 670 C CA . THR A 1 97 ? -5.668 -1.680 25.351 1.00 83.69 97 THR A CA 1
ATOM 671 C C . THR A 1 97 ? -6.005 -3.164 25.291 1.00 83.69 97 THR A C 1
ATOM 673 O O . THR A 1 97 ? -6.818 -3.614 26.100 1.00 83.69 97 THR A O 1
ATOM 676 N N . ASP A 1 98 ? -5.431 -3.894 24.334 1.00 81.50 98 ASP A N 1
ATOM 677 C CA . ASP A 1 98 ? -5.679 -5.328 24.133 1.00 81.50 98 ASP A CA 1
ATOM 678 C C . ASP A 1 98 ? -7.173 -5.640 23.958 1.00 81.50 98 ASP A C 1
ATOM 680 O O . ASP A 1 98 ? -7.788 -6.432 24.678 1.00 81.50 98 ASP A O 1
ATOM 684 N N . ALA A 1 99 ? -7.802 -4.948 23.004 1.00 77.94 99 ALA A N 1
ATOM 685 C CA . ALA A 1 99 ? -9.203 -5.171 22.677 1.00 77.94 99 ALA A CA 1
ATOM 686 C C . ALA A 1 99 ? -9.357 -5.989 21.398 1.00 77.94 99 ALA A C 1
ATOM 688 O O . ALA A 1 99 ? -8.731 -5.692 20.386 1.00 77.94 99 ALA A O 1
ATOM 689 N N . THR A 1 100 ? -10.273 -6.962 21.376 1.00 78.50 100 THR A N 1
ATOM 690 C CA . THR A 1 100 ? -10.668 -7.540 20.082 1.00 78.50 100 THR A CA 1
ATOM 691 C C . THR A 1 100 ? -11.441 -6.470 19.305 1.00 78.50 100 THR A C 1
ATOM 693 O O . THR A 1 100 ? -10.865 -5.763 18.490 1.00 78.50 100 THR A O 1
ATOM 696 N N . ASN A 1 101 ? -12.705 -6.207 19.631 1.00 78.06 101 ASN A N 1
ATOM 697 C CA . ASN A 1 101 ? -13.466 -5.159 18.952 1.00 78.06 101 ASN A CA 1
ATOM 698 C C . ASN A 1 101 ? -13.485 -3.873 19.787 1.00 78.06 101 ASN A C 1
ATOM 700 O O . ASN A 1 101 ? -14.096 -3.826 20.856 1.00 78.06 101 ASN A O 1
ATOM 704 N N . ALA A 1 102 ? -12.871 -2.806 19.279 1.00 73.81 102 ALA A N 1
ATOM 705 C CA . ALA A 1 102 ? -12.913 -1.487 19.907 1.00 73.81 102 ALA A CA 1
ATOM 706 C C . ALA A 1 102 ? -13.806 -0.525 19.110 1.00 73.81 102 ALA A C 1
ATOM 708 O O . ALA A 1 102 ? -13.572 -0.282 17.925 1.00 73.81 102 ALA A O 1
ATOM 709 N N . GLY A 1 103 ? -14.801 0.064 19.782 1.00 66.38 103 GLY A N 1
ATOM 710 C CA . GLY A 1 103 ? -15.557 1.235 19.305 1.00 66.38 103 GLY A CA 1
ATOM 711 C C . GLY A 1 103 ? -14.957 2.567 19.776 1.00 66.38 103 GLY A C 1
ATOM 712 O O . GLY A 1 103 ? -15.648 3.584 19.813 1.00 66.38 103 GLY A O 1
ATOM 713 N N . ALA A 1 104 ? -13.699 2.534 20.212 1.00 67.56 104 ALA A N 1
ATOM 714 C CA . ALA A 1 104 ? -13.003 3.621 20.878 1.00 67.56 104 ALA A CA 1
ATOM 715 C C . ALA A 1 104 ? -12.563 4.754 19.928 1.00 67.56 104 ALA A C 1
ATOM 717 O O . ALA A 1 104 ? -12.428 4.561 18.728 1.00 67.56 104 ALA A O 1
ATOM 718 N N . PRO A 1 105 ? -12.266 5.957 20.439 1.00 71.75 105 PRO A N 1
ATOM 719 C CA . PRO A 1 105 ? -11.434 6.944 19.756 1.00 71.75 105 PRO A CA 1
ATOM 720 C C . PRO A 1 105 ? -9.997 6.458 19.491 1.00 71.75 105 PRO A C 1
ATOM 722 O O . PRO A 1 105 ? -9.419 6.819 18.465 1.00 71.75 105 PRO A O 1
ATOM 725 N N . LEU A 1 106 ? -9.428 5.677 20.418 1.00 76.56 106 LEU A N 1
ATOM 726 C CA . LEU A 1 106 ? -8.051 5.188 20.372 1.00 76.56 106 LEU A CA 1
ATOM 727 C C . LEU A 1 106 ? -7.982 3.728 20.834 1.00 76.56 106 LEU A C 1
ATOM 729 O O . LEU A 1 106 ? -8.492 3.395 21.907 1.00 76.56 106 LEU A O 1
ATOM 733 N N . ALA A 1 107 ? -7.338 2.884 20.030 1.00 75.94 107 ALA A N 1
ATOM 734 C CA . ALA A 1 107 ? -7.059 1.491 20.364 1.00 75.94 107 ALA A CA 1
ATOM 735 C C . ALA A 1 107 ? -5.561 1.192 20.223 1.00 75.94 107 ALA A C 1
ATOM 737 O O . ALA A 1 107 ? -4.954 1.551 19.212 1.00 75.94 107 ALA A O 1
ATOM 738 N N . THR A 1 108 ? -5.008 0.521 21.229 1.00 78.69 108 THR A N 1
ATOM 739 C CA . THR A 1 108 ? -3.665 -0.071 21.218 1.00 78.69 108 THR A CA 1
ATOM 740 C C . THR A 1 108 ? -3.828 -1.591 21.226 1.00 78.69 108 THR A C 1
ATOM 742 O O . THR A 1 108 ? -4.640 -2.087 22.011 1.00 78.69 108 THR A O 1
ATOM 745 N N . ASP A 1 109 ? -3.110 -2.303 20.353 1.00 73.94 109 ASP A N 1
ATOM 746 C CA . ASP A 1 109 ? -3.121 -3.774 20.261 1.00 73.94 109 ASP A CA 1
ATOM 747 C C . ASP A 1 109 ? -4.527 -4.354 19.976 1.00 73.94 109 ASP A C 1
ATOM 749 O O . ASP A 1 109 ? -5.077 -5.185 20.701 1.00 73.94 109 ASP A O 1
ATOM 753 N N . GLY A 1 110 ? -5.175 -3.846 18.918 1.00 66.38 110 GLY A N 1
ATOM 754 C CA . GLY A 1 110 ? -6.573 -4.155 18.579 1.00 66.38 110 GLY A CA 1
ATOM 755 C C . GLY A 1 110 ? -6.769 -5.199 17.467 1.00 66.38 110 GLY A C 1
ATOM 756 O O . GLY A 1 110 ? -6.009 -5.213 16.504 1.00 66.38 110 GLY A O 1
ATOM 757 N N . THR A 1 111 ? -7.840 -6.009 17.497 1.00 65.88 111 THR A N 1
ATOM 758 C CA . THR A 1 111 ? -8.217 -6.911 16.373 1.00 65.88 111 THR A CA 1
ATOM 759 C C . THR A 1 111 ? -9.608 -6.599 15.798 1.00 65.88 111 THR A C 1
ATOM 761 O O . THR A 1 111 ? -10.609 -7.103 16.294 1.00 65.88 111 THR A O 1
ATOM 764 N N . ASN A 1 112 ? -9.684 -5.888 14.665 1.00 68.62 112 ASN A N 1
ATOM 765 C CA . ASN A 1 112 ? -10.904 -5.272 14.095 1.00 68.62 112 ASN A CA 1
ATOM 766 C C . ASN A 1 112 ? -11.340 -3.973 14.802 1.00 68.62 112 ASN A C 1
ATOM 768 O O . ASN A 1 112 ? -12.498 -3.797 15.192 1.00 68.62 112 ASN A O 1
ATOM 772 N N . ALA A 1 113 ? -10.414 -3.029 14.959 1.00 63.81 113 ALA A N 1
ATOM 773 C CA . ALA A 1 113 ? -10.716 -1.718 15.525 1.00 63.81 113 ALA A CA 1
ATOM 774 C C . ALA A 1 113 ? -11.427 -0.810 14.495 1.00 63.81 113 ALA A C 1
ATOM 776 O O . ALA A 1 113 ? -10.888 -0.523 13.424 1.00 63.81 113 ALA A O 1
ATOM 777 N N . GLY A 1 114 ? -12.632 -0.335 14.826 1.00 65.06 114 GLY A N 1
ATOM 778 C CA . GLY A 1 114 ? -13.403 0.638 14.035 1.00 65.06 114 GLY A CA 1
ATOM 779 C C . GLY A 1 114 ? -13.235 2.059 14.571 1.00 65.06 114 GLY A C 1
ATOM 780 O O . GLY A 1 114 ? -14.221 2.715 14.909 1.00 65.06 114 GLY A O 1
ATOM 781 N N . VAL A 1 115 ? -11.986 2.496 14.729 1.00 67.44 115 VAL A N 1
ATOM 782 C CA . VAL A 1 115 ? -11.605 3.660 15.547 1.00 67.44 115 VAL A CA 1
ATOM 783 C C . VAL A 1 115 ? -10.963 4.771 14.704 1.00 67.44 115 VAL A C 1
ATOM 785 O O . VAL A 1 115 ? -10.416 4.483 13.649 1.00 67.44 115 VAL A O 1
ATOM 788 N N . PRO A 1 116 ? -10.981 6.047 15.126 1.00 75.50 116 PRO A N 1
ATOM 789 C CA . PRO A 1 116 ? -10.243 7.129 14.469 1.00 75.50 116 PRO A CA 1
ATOM 790 C C . PRO A 1 116 ? -8.728 6.894 14.323 1.00 75.50 116 PRO A C 1
ATOM 792 O O . PRO A 1 116 ? -8.164 7.257 13.291 1.00 75.50 116 PRO A O 1
ATOM 795 N N . LEU A 1 117 ? -8.081 6.328 15.348 1.00 75.00 117 LEU A N 1
ATOM 796 C CA . LEU A 1 117 ? -6.645 6.044 15.371 1.00 75.00 117 LEU A CA 1
ATOM 797 C C . LEU A 1 117 ? -6.382 4.681 16.014 1.00 75.00 117 LEU A C 1
ATOM 799 O O . LEU A 1 117 ? -6.863 4.416 17.118 1.00 75.00 117 LEU A O 1
ATOM 803 N N . ALA A 1 118 ? -5.604 3.848 15.329 1.00 74.50 118 ALA A N 1
ATOM 804 C CA . ALA A 1 118 ? -5.174 2.545 15.817 1.00 74.50 118 ALA A CA 1
ATOM 805 C C . ALA A 1 118 ? -3.644 2.429 15.799 1.00 74.50 118 ALA A C 1
ATOM 807 O O . ALA A 1 118 ? -3.002 2.823 14.822 1.00 74.50 118 ALA A O 1
ATOM 808 N N . THR A 1 119 ? -3.088 1.865 16.866 1.00 77.06 119 THR A N 1
ATOM 809 C CA . THR A 1 119 ? -1.668 1.511 16.983 1.00 77.06 119 THR A CA 1
ATOM 810 C C . THR A 1 119 ? -1.564 0.003 17.191 1.00 77.06 119 THR A C 1
ATOM 812 O O . THR A 1 119 ? -2.370 -0.543 17.948 1.00 77.06 119 THR A O 1
ATOM 815 N N . ASP A 1 120 ? -0.640 -0.660 16.489 1.00 73.94 120 ASP A N 1
ATOM 816 C CA . ASP A 1 120 ? -0.386 -2.108 16.600 1.00 73.94 120 ASP A CA 1
ATOM 817 C C . ASP A 1 120 ? -1.636 -2.985 16.349 1.00 73.94 120 ASP A C 1
ATOM 819 O O . ASP A 1 120 ? -1.858 -4.024 16.966 1.00 73.94 120 ASP A O 1
ATOM 823 N N . ALA A 1 121 ? -2.524 -2.554 15.444 1.00 65.19 121 ALA A N 1
ATOM 824 C CA . ALA A 1 121 ? -3.814 -3.212 15.228 1.00 65.19 121 ALA A CA 1
ATOM 825 C C . ALA A 1 121 ? -3.831 -4.147 14.012 1.00 65.19 121 ALA A C 1
ATOM 827 O O . ALA A 1 121 ? -3.365 -3.796 12.934 1.00 65.19 121 ALA A O 1
ATOM 828 N N . THR A 1 122 ? -4.502 -5.292 14.141 1.00 65.81 122 THR A N 1
ATOM 829 C CA . THR A 1 122 ? -4.783 -6.216 13.034 1.00 65.81 122 THR A CA 1
ATOM 830 C C . THR A 1 122 ? -6.178 -5.949 12.452 1.00 65.81 122 THR A C 1
ATOM 832 O O . THR A 1 122 ? -7.165 -5.909 13.189 1.00 65.81 122 THR A O 1
ATOM 835 N N . ASN A 1 123 ? -6.282 -5.804 11.122 1.00 63.88 123 ASN A N 1
ATOM 836 C CA . ASN A 1 123 ? -7.532 -5.532 10.385 1.00 63.88 123 ASN A CA 1
ATOM 837 C C . ASN A 1 123 ? -8.281 -4.271 10.870 1.00 63.88 123 ASN A C 1
ATOM 839 O O . ASN A 1 123 ? -9.476 -4.313 11.167 1.00 63.88 123 ASN A O 1
ATOM 843 N N . ALA A 1 124 ? -7.586 -3.139 10.996 1.00 60.88 124 ALA A N 1
ATOM 844 C CA . ALA A 1 124 ? -8.207 -1.883 11.414 1.00 60.88 124 ALA A CA 1
ATOM 845 C C . ALA A 1 124 ? -8.977 -1.209 10.264 1.00 60.88 124 ALA A C 1
ATOM 847 O O . ALA A 1 124 ? -8.447 -1.041 9.169 1.00 60.88 124 ALA A O 1
ATOM 848 N N . GLY A 1 125 ? -10.199 -0.751 10.551 1.00 61.53 125 GLY A N 1
ATOM 849 C CA . GLY A 1 125 ? -10.991 0.130 9.684 1.00 61.53 125 GLY A CA 1
ATOM 850 C C . GLY A 1 125 ? -10.880 1.593 10.122 1.00 61.53 125 GLY A C 1
ATOM 851 O O . GLY A 1 125 ? -11.899 2.266 10.293 1.00 61.53 125 GLY A O 1
ATOM 852 N N . ALA A 1 126 ? -9.658 2.054 10.401 1.00 65.31 126 ALA A N 1
ATOM 853 C CA . ALA A 1 126 ? -9.385 3.377 10.957 1.00 65.31 126 ALA A CA 1
ATOM 854 C C . ALA A 1 126 ? -9.003 4.403 9.875 1.00 65.31 126 ALA A C 1
ATOM 856 O O . ALA A 1 126 ? -8.342 4.052 8.907 1.00 65.31 126 ALA A O 1
ATOM 857 N N . PRO A 1 127 ? -9.334 5.700 10.020 1.00 65.50 127 PRO A N 1
ATOM 858 C CA . PRO A 1 127 ? -8.771 6.759 9.183 1.00 65.50 127 PRO A CA 1
ATOM 859 C C . PRO A 1 127 ? -7.233 6.813 9.180 1.00 65.50 127 PRO A C 1
ATOM 861 O O . PRO A 1 127 ? -6.647 7.201 8.170 1.00 65.50 127 PRO A O 1
ATOM 864 N N . LEU A 1 128 ? -6.596 6.458 10.302 1.00 67.75 128 LEU A N 1
ATOM 865 C CA . LEU A 1 128 ? -5.145 6.454 10.470 1.00 67.75 128 LEU A CA 1
ATOM 866 C C . LEU A 1 128 ? -4.697 5.228 11.277 1.00 67.75 128 LEU A C 1
ATOM 868 O O . LEU A 1 128 ? -5.219 4.982 12.366 1.00 67.75 128 LEU A O 1
ATOM 872 N N . ALA A 1 129 ? -3.708 4.502 10.755 1.00 71.38 129 ALA A N 1
ATOM 873 C CA . ALA A 1 129 ? -3.034 3.401 11.440 1.00 71.38 129 ALA A CA 1
ATOM 874 C C . ALA A 1 129 ? -1.517 3.645 11.500 1.00 71.38 129 ALA A C 1
ATOM 876 O O . ALA A 1 129 ? -0.922 4.082 10.512 1.00 71.38 129 ALA A O 1
ATOM 877 N N . THR A 1 130 ? -0.911 3.370 12.655 1.00 71.31 130 THR A N 1
ATOM 878 C CA . THR A 1 130 ? 0.533 3.520 12.911 1.00 71.31 130 THR A CA 1
ATOM 879 C C . THR A 1 130 ? 1.120 2.223 13.462 1.00 71.31 130 THR A C 1
ATOM 881 O O . THR A 1 130 ? 0.512 1.664 14.373 1.00 71.31 130 THR A O 1
ATOM 884 N N . ASP A 1 131 ? 2.290 1.808 12.969 1.00 65.06 131 ASP A N 1
ATOM 885 C CA . ASP A 1 131 ? 3.007 0.589 13.395 1.00 65.06 131 ASP A CA 1
ATOM 886 C C . ASP A 1 131 ? 2.142 -0.670 13.243 1.00 65.06 131 ASP A C 1
ATOM 888 O O . ASP A 1 131 ? 1.869 -1.445 14.148 1.00 65.06 131 ASP A O 1
ATOM 892 N N . ALA A 1 132 ? 1.606 -0.851 12.042 1.00 59.00 132 ALA A N 1
ATOM 893 C CA . ALA A 1 132 ? 0.706 -1.944 11.716 1.00 59.00 132 ALA A CA 1
ATOM 894 C C . ALA A 1 132 ? 1.504 -3.207 11.332 1.00 59.00 132 ALA A C 1
ATOM 896 O O . ALA A 1 132 ? 1.216 -3.857 10.322 1.00 59.00 132 ALA A O 1
ATOM 897 N N . THR A 1 133 ? 2.540 -3.541 12.106 1.00 50.03 133 THR A N 1
ATOM 898 C CA . THR A 1 133 ? 3.518 -4.589 11.776 1.00 50.03 133 THR A CA 1
ATOM 899 C C . THR A 1 133 ? 2.881 -5.984 11.663 1.00 50.03 133 THR A C 1
ATOM 901 O O . THR A 1 133 ? 3.315 -6.780 10.825 1.00 50.03 133 THR A O 1
ATOM 904 N N . ASP A 1 134 ? 1.774 -6.232 12.374 1.00 46.25 134 ASP A N 1
ATOM 905 C CA . ASP A 1 134 ? 0.955 -7.457 12.286 1.00 46.25 134 ASP A CA 1
ATOM 906 C C . ASP A 1 134 ? -0.366 -7.296 11.500 1.00 46.25 134 ASP A C 1
ATOM 908 O O . ASP A 1 134 ? -1.123 -8.260 11.314 1.00 46.25 134 ASP A O 1
ATOM 912 N N . ALA A 1 135 ? -0.650 -6.106 10.958 1.00 46.84 135 ALA A N 1
ATOM 913 C CA . ALA A 1 135 ? -1.820 -5.905 10.114 1.00 46.84 135 ALA A CA 1
ATOM 914 C C . ALA A 1 135 ? -1.594 -6.563 8.756 1.00 46.84 135 ALA A C 1
ATOM 916 O O . ALA A 1 135 ? -0.991 -6.013 7.837 1.00 46.84 135 ALA A O 1
ATOM 917 N N . THR A 1 136 ? -2.126 -7.769 8.608 1.00 49.72 136 THR A N 1
ATOM 918 C CA . THR A 1 136 ? -2.105 -8.460 7.321 1.00 49.72 136 THR A CA 1
ATOM 919 C C . THR A 1 136 ? -2.926 -7.738 6.252 1.00 49.72 136 THR A C 1
ATOM 921 O O . THR A 1 136 ? -2.659 -8.007 5.086 1.00 49.72 136 THR A O 1
ATOM 924 N N . ASN A 1 137 ? -3.841 -6.822 6.619 1.00 53.09 137 ASN A N 1
ATOM 925 C CA . ASN A 1 137 ? -4.580 -5.924 5.720 1.00 53.09 137 ASN A CA 1
ATOM 926 C C . ASN A 1 137 ? -5.071 -4.675 6.493 1.00 53.09 137 ASN A C 1
ATOM 928 O O . ASN A 1 137 ? -6.054 -4.758 7.234 1.00 53.09 137 ASN A O 1
ATOM 932 N N . ALA A 1 138 ? -4.405 -3.527 6.366 1.00 57.72 138 ALA A N 1
ATOM 933 C CA . ALA A 1 138 ? -4.985 -2.248 6.787 1.00 57.72 138 ALA A CA 1
ATOM 934 C C . ALA A 1 138 ? -5.770 -1.661 5.606 1.00 57.72 138 ALA A C 1
ATOM 936 O O . ALA A 1 138 ? -5.162 -1.415 4.570 1.00 57.72 138 ALA A O 1
ATOM 937 N N . ASP A 1 139 ? -7.083 -1.465 5.768 1.00 63.53 139 ASP A N 1
ATOM 938 C CA . ASP A 1 139 ? -7.968 -0.840 4.772 1.00 63.53 139 ASP A CA 1
ATOM 939 C C . ASP A 1 139 ? -8.295 0.582 5.259 1.00 63.53 139 ASP A C 1
ATOM 941 O O . ASP A 1 139 ? -9.302 0.837 5.932 1.00 63.53 139 ASP A O 1
ATOM 945 N N . THR A 1 140 ? -7.336 1.494 5.059 1.00 66.94 140 THR A N 1
ATOM 946 C CA . THR A 1 140 ? -7.336 2.839 5.657 1.00 66.94 140 THR A CA 1
ATOM 947 C C . THR A 1 140 ? -7.000 3.928 4.631 1.00 66.94 140 THR A C 1
ATOM 949 O O . THR A 1 140 ? -6.313 3.692 3.642 1.00 66.94 140 THR A O 1
ATOM 952 N N . PRO A 1 141 ? -7.430 5.186 4.834 1.00 74.06 141 PRO A N 1
ATOM 953 C CA . PRO A 1 141 ? -6.936 6.306 4.035 1.00 74.06 141 PRO A CA 1
ATOM 954 C C . PRO A 1 141 ? -5.414 6.497 4.131 1.00 74.06 141 PRO A C 1
ATOM 956 O O . PRO A 1 141 ? -4.795 6.891 3.142 1.00 74.06 141 PRO A O 1
ATOM 959 N N . LEU A 1 142 ? -4.820 6.251 5.305 1.00 74.94 142 LEU A N 1
ATOM 960 C CA . LEU A 1 142 ? -3.394 6.447 5.564 1.00 74.94 142 LEU A CA 1
ATOM 961 C C . LEU A 1 142 ? -2.836 5.343 6.472 1.00 74.94 142 LEU A C 1
ATOM 963 O O . LEU A 1 142 ? -3.369 5.099 7.561 1.00 74.94 142 LEU A O 1
ATOM 967 N N . ALA A 1 143 ? -1.741 4.723 6.031 1.00 75.56 143 ALA A N 1
ATOM 968 C CA . ALA A 1 143 ? -0.978 3.737 6.788 1.00 75.56 143 ALA A CA 1
ATOM 969 C C . ALA A 1 143 ? 0.496 4.160 6.919 1.00 75.56 143 ALA A C 1
ATOM 971 O O . ALA A 1 143 ? 1.142 4.543 5.936 1.00 75.56 143 ALA A O 1
ATOM 972 N N . THR A 1 144 ? 1.022 4.066 8.139 1.00 75.31 144 THR A N 1
ATOM 973 C CA . THR A 1 144 ? 2.436 4.299 8.464 1.00 75.31 144 THR A CA 1
ATOM 974 C C . THR A 1 144 ? 3.008 3.023 9.077 1.00 75.31 144 THR A C 1
ATOM 976 O O . THR A 1 144 ? 2.417 2.512 10.028 1.00 75.31 144 THR A O 1
ATOM 979 N N . ASP A 1 145 ? 4.127 2.531 8.539 1.00 73.31 145 ASP A N 1
ATOM 980 C CA . ASP A 1 145 ? 4.821 1.302 8.954 1.00 73.31 145 ASP A CA 1
ATOM 981 C C . ASP A 1 145 ? 3.937 0.046 8.877 1.00 73.31 145 ASP A C 1
ATOM 983 O O . ASP A 1 145 ? 3.448 -0.464 9.883 1.00 73.31 145 ASP A O 1
ATOM 987 N N . ALA A 1 146 ? 3.695 -0.458 7.664 1.00 70.06 146 ALA A N 1
ATOM 988 C CA . ALA A 1 146 ? 2.821 -1.610 7.431 1.00 70.06 146 ALA A CA 1
ATOM 989 C C . ALA A 1 146 ? 3.540 -2.785 6.754 1.00 70.06 146 ALA A C 1
ATOM 991 O O . ALA A 1 146 ? 4.334 -2.626 5.828 1.00 70.06 146 ALA A O 1
ATOM 992 N N . THR A 1 147 ? 3.191 -4.016 7.129 1.00 72.31 147 THR A N 1
ATOM 993 C CA . THR A 1 147 ? 3.651 -5.190 6.367 1.00 72.31 147 THR A CA 1
ATOM 994 C C . THR A 1 147 ? 2.903 -5.290 5.032 1.00 72.31 147 THR A C 1
ATOM 996 O O . THR A 1 147 ? 3.533 -5.431 3.985 1.00 72.31 147 THR A O 1
ATOM 999 N N . ASN A 1 148 ? 1.574 -5.148 5.049 1.00 73.00 148 ASN A N 1
ATOM 1000 C CA . ASN A 1 148 ? 0.737 -5.056 3.852 1.00 73.00 148 ASN A CA 1
ATOM 1001 C C . ASN A 1 148 ? -0.203 -3.848 3.974 1.00 73.00 148 ASN A C 1
ATOM 1003 O O . ASN A 1 148 ? -1.010 -3.793 4.903 1.00 73.00 148 ASN A O 1
ATOM 1007 N N . ALA A 1 149 ? -0.133 -2.908 3.033 1.00 70.06 149 ALA A N 1
ATOM 1008 C CA . ALA A 1 149 ? -1.007 -1.736 3.008 1.00 70.06 149 ALA A CA 1
ATOM 1009 C C . ALA A 1 149 ? -1.953 -1.763 1.798 1.00 70.06 149 ALA A C 1
ATOM 1011 O O . ALA A 1 149 ? -1.483 -1.768 0.659 1.00 70.06 149 ALA A O 1
ATOM 1012 N N . ASP A 1 150 ? -3.264 -1.715 2.053 1.00 72.69 150 ASP A N 1
ATOM 1013 C CA . ASP A 1 150 ? -4.307 -1.411 1.065 1.00 72.69 150 ASP A CA 1
ATOM 1014 C C . ASP A 1 150 ? -4.915 -0.051 1.439 1.00 72.69 150 ASP A C 1
ATOM 1016 O O . ASP A 1 150 ? -5.882 0.058 2.190 1.00 72.69 150 ASP A O 1
ATOM 1020 N N . ALA A 1 151 ? -4.231 1.020 1.033 1.00 71.44 151 ALA A N 1
ATOM 1021 C CA . ALA A 1 151 ? -4.525 2.373 1.495 1.00 71.44 151 ALA A CA 1
ATOM 1022 C C . ALA A 1 151 ? -4.511 3.399 0.360 1.00 71.44 151 ALA A C 1
ATOM 1024 O O . ALA A 1 151 ? -3.937 3.188 -0.707 1.00 71.44 151 ALA A O 1
ATOM 1025 N N . ALA A 1 152 ? -5.086 4.582 0.579 1.00 77.62 152 ALA A N 1
ATOM 1026 C CA . ALA A 1 152 ? -4.872 5.670 -0.378 1.00 77.62 152 ALA A CA 1
ATOM 1027 C C . ALA A 1 152 ? -3.397 6.121 -0.372 1.00 77.62 152 ALA A C 1
ATOM 1029 O O . ALA A 1 152 ? -2.827 6.379 -1.432 1.00 77.62 152 ALA A O 1
ATOM 1030 N N . LEU A 1 153 ? -2.771 6.166 0.807 1.00 79.00 153 LEU A N 1
ATOM 1031 C CA . LEU A 1 153 ? -1.363 6.509 0.985 1.00 79.00 153 LEU A CA 1
ATOM 1032 C C . LEU A 1 153 ? -0.693 5.559 1.987 1.00 79.00 153 LEU A C 1
ATOM 1034 O O . LEU A 1 153 ? -1.177 5.397 3.109 1.00 79.00 153 LEU A O 1
ATOM 1038 N N . ALA A 1 154 ? 0.434 4.977 1.583 1.00 81.12 154 ALA A N 1
ATOM 1039 C CA . ALA A 1 154 ? 1.336 4.218 2.441 1.00 81.12 154 ALA A CA 1
ATOM 1040 C C . ALA A 1 154 ? 2.698 4.924 2.508 1.00 81.12 154 ALA A C 1
ATOM 1042 O O . ALA A 1 154 ? 3.269 5.268 1.468 1.00 81.12 154 ALA A O 1
ATOM 1043 N N . THR A 1 155 ? 3.195 5.166 3.723 1.00 81.56 155 THR A N 1
ATOM 1044 C CA . THR A 1 155 ? 4.517 5.791 3.910 1.00 81.56 155 THR A CA 1
ATOM 1045 C C . THR A 1 155 ? 5.606 4.730 3.826 1.00 81.56 155 THR A C 1
ATOM 1047 O O . THR A 1 155 ? 6.313 4.721 2.832 1.00 81.56 155 THR A O 1
ATOM 1050 N N . ASP A 1 156 ? 5.625 3.768 4.751 1.00 80.56 156 ASP A N 1
ATOM 1051 C CA . ASP A 1 156 ? 6.638 2.706 4.802 1.00 80.56 156 ASP A CA 1
ATOM 1052 C C . ASP A 1 156 ? 5.929 1.350 4.771 1.00 80.56 156 ASP A C 1
ATOM 1054 O O . ASP A 1 156 ? 5.125 1.040 5.658 1.00 80.56 156 ASP A O 1
ATOM 1058 N N . ALA A 1 157 ? 6.180 0.550 3.732 1.00 77.94 157 ALA A N 1
ATOM 1059 C CA . ALA A 1 157 ? 5.514 -0.733 3.555 1.00 77.94 157 ALA A CA 1
ATOM 1060 C C . ALA A 1 157 ? 6.443 -1.866 3.098 1.00 77.94 157 ALA A C 1
ATOM 1062 O O . ALA A 1 157 ? 7.334 -1.689 2.271 1.00 77.94 157 ALA A O 1
ATOM 1063 N N . THR A 1 158 ? 6.192 -3.096 3.552 1.00 80.88 158 THR A N 1
ATOM 1064 C CA . THR A 1 158 ? 6.819 -4.259 2.894 1.00 80.88 158 THR A CA 1
ATOM 1065 C C . THR A 1 158 ? 6.136 -4.531 1.554 1.00 80.88 158 THR A C 1
ATOM 1067 O O . THR A 1 158 ? 6.806 -4.576 0.526 1.00 80.88 158 THR A O 1
ATOM 1070 N N . ASN A 1 159 ? 4.808 -4.648 1.538 1.00 79.94 159 ASN A N 1
ATOM 1071 C CA . ASN A 1 159 ? 4.010 -4.745 0.318 1.00 79.94 159 ASN A CA 1
ATOM 1072 C C . ASN A 1 159 ? 2.961 -3.627 0.292 1.00 79.94 159 ASN A C 1
ATOM 1074 O O . ASN A 1 159 ? 2.135 -3.528 1.202 1.00 79.94 159 ASN A O 1
ATOM 1078 N N . ALA A 1 160 ? 2.967 -2.806 -0.754 1.00 78.06 160 ALA A N 1
ATOM 1079 C CA . ALA A 1 160 ? 2.004 -1.724 -0.927 1.00 78.06 160 ALA A CA 1
ATOM 1080 C C . ALA A 1 160 ? 1.104 -1.981 -2.139 1.00 78.06 160 ALA A C 1
ATOM 1082 O O . ALA A 1 160 ? 1.583 -1.990 -3.271 1.00 78.06 160 ALA A O 1
ATOM 1083 N N . ALA A 1 161 ? -0.198 -2.112 -1.894 1.00 74.75 161 ALA A N 1
ATOM 1084 C CA . ALA A 1 161 ? -1.262 -2.045 -2.895 1.00 74.75 161 ALA A CA 1
ATOM 1085 C C . ALA A 1 161 ? -2.029 -0.714 -2.748 1.00 74.75 161 ALA A C 1
ATOM 1087 O O . ALA A 1 161 ? -3.254 -0.666 -2.771 1.00 74.75 161 ALA A O 1
ATOM 1088 N N . ALA A 1 162 ? -1.294 0.377 -2.513 1.00 71.25 162 ALA A N 1
ATOM 1089 C CA . ALA A 1 162 ? -1.855 1.696 -2.237 1.00 71.25 162 ALA A CA 1
ATOM 1090 C C . ALA A 1 162 ? -2.009 2.547 -3.507 1.00 71.25 162 ALA A C 1
AT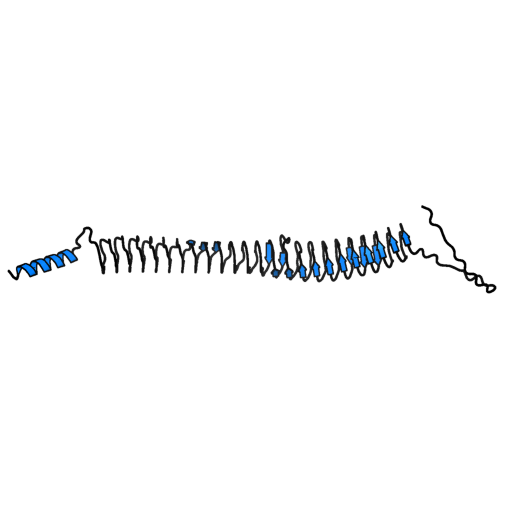OM 1092 O O . ALA A 1 162 ? -1.421 2.232 -4.532 1.00 71.25 162 ALA A O 1
ATOM 1093 N N . THR A 1 163 ? -2.741 3.670 -3.464 1.00 76.38 163 THR A N 1
ATOM 1094 C CA . THR A 1 163 ? -2.724 4.631 -4.598 1.00 76.38 163 THR A CA 1
ATOM 1095 C C . THR A 1 163 ? -1.355 5.314 -4.743 1.00 76.38 163 THR A C 1
ATOM 1097 O O . THR A 1 163 ? -0.899 5.564 -5.859 1.00 76.38 163 THR A O 1
ATOM 1100 N N . LEU A 1 164 ? -0.703 5.600 -3.615 1.00 80.38 164 LEU A N 1
ATOM 1101 C CA . LEU A 1 164 ? 0.650 6.142 -3.531 1.00 80.38 164 LEU A CA 1
ATOM 1102 C C . LEU A 1 164 ? 1.430 5.404 -2.436 1.00 80.38 164 LEU A C 1
ATOM 1104 O O . LEU A 1 164 ? 0.973 5.345 -1.293 1.00 80.38 164 LEU A O 1
ATOM 1108 N N . ALA A 1 165 ? 2.601 4.880 -2.790 1.00 83.69 165 ALA A N 1
ATOM 1109 C CA . ALA A 1 165 ? 3.585 4.339 -1.859 1.00 83.69 165 ALA A CA 1
ATOM 1110 C C . ALA A 1 165 ? 4.827 5.242 -1.838 1.00 83.69 165 ALA A C 1
ATOM 1112 O O . ALA A 1 165 ? 5.344 5.602 -2.901 1.00 83.69 165 ALA A O 1
ATOM 1113 N N . THR A 1 166 ? 5.280 5.630 -0.643 1.00 84.25 166 THR A N 1
ATOM 1114 C CA . THR A 1 166 ? 6.520 6.409 -0.496 1.00 84.25 166 THR A CA 1
ATOM 1115 C C . THR A 1 166 ? 7.708 5.458 -0.502 1.00 84.25 166 THR A C 1
ATOM 1117 O O . THR A 1 166 ? 8.390 5.422 -1.514 1.00 84.25 166 THR A O 1
ATOM 1120 N N . ASP A 1 167 ? 7.831 4.591 0.504 1.00 83.88 167 ASP A N 1
ATOM 1121 C CA . ASP A 1 167 ? 8.911 3.615 0.637 1.00 83.88 167 ASP A CA 1
ATOM 1122 C C . ASP A 1 167 ? 8.321 2.199 0.685 1.00 83.88 167 ASP A C 1
ATOM 1124 O O . ASP A 1 167 ? 7.513 1.862 1.558 1.00 83.88 167 ASP A O 1
ATOM 1128 N N . ALA A 1 168 ? 8.705 1.343 -0.266 1.00 84.38 168 ALA A N 1
ATOM 1129 C CA . ALA A 1 168 ? 8.195 -0.023 -0.347 1.00 84.38 168 ALA A CA 1
ATOM 1130 C C . ALA A 1 168 ? 9.269 -1.074 -0.653 1.00 84.38 168 ALA A C 1
ATOM 1132 O O . ALA A 1 168 ? 10.154 -0.880 -1.483 1.00 84.38 168 ALA A O 1
ATOM 1133 N N 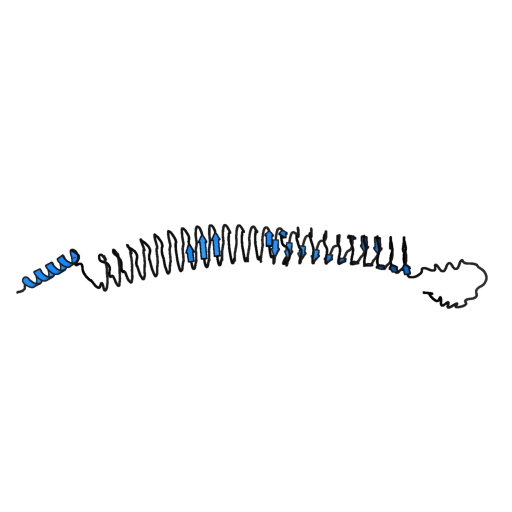. THR A 1 169 ? 9.157 -2.274 -0.074 1.00 85.19 169 THR A N 1
ATOM 1134 C CA . THR A 1 169 ? 9.929 -3.411 -0.617 1.00 85.19 169 THR A CA 1
ATOM 1135 C C . THR A 1 169 ? 9.326 -3.867 -1.946 1.00 85.19 169 THR A C 1
ATOM 1137 O O . THR A 1 169 ? 10.035 -3.957 -2.943 1.00 85.19 169 THR A O 1
ATOM 1140 N N . ASN A 1 170 ? 8.014 -4.099 -1.990 1.00 84.38 170 ASN A N 1
ATOM 1141 C CA . ASN A 1 170 ? 7.271 -4.407 -3.209 1.00 84.38 170 ASN A CA 1
ATOM 1142 C C . ASN A 1 170 ? 6.106 -3.423 -3.368 1.00 84.38 170 ASN A C 1
ATOM 1144 O O . ASN A 1 170 ? 5.231 -3.358 -2.502 1.00 84.38 170 ASN A O 1
ATOM 1148 N N . ALA A 1 171 ? 6.073 -2.684 -4.473 1.00 83.88 171 ALA A N 1
ATOM 1149 C CA . ALA A 1 171 ? 4.998 -1.749 -4.787 1.00 83.88 171 ALA A CA 1
ATOM 1150 C C . ALA A 1 171 ? 4.182 -2.229 -5.993 1.00 83.88 171 ALA A C 1
ATOM 1152 O O . ALA A 1 171 ? 4.705 -2.315 -7.102 1.00 83.88 171 ALA A O 1
ATOM 1153 N N . ASP A 1 172 ? 2.891 -2.469 -5.773 1.00 80.62 172 ASP A N 1
ATOM 1154 C CA . ASP A 1 172 ? 1.855 -2.656 -6.799 1.00 80.62 172 ASP A CA 1
ATOM 1155 C C . ASP A 1 172 ? 0.848 -1.492 -6.702 1.00 80.62 172 ASP A C 1
ATOM 1157 O O . ASP A 1 172 ? -0.362 -1.652 -6.549 1.00 80.62 172 ASP A O 1
ATOM 1161 N N . ALA A 1 173 ? 1.400 -0.278 -6.663 1.00 74.38 173 ALA A N 1
ATOM 1162 C CA . ALA A 1 173 ? 0.679 0.980 -6.519 1.00 74.38 173 ALA A CA 1
ATOM 1163 C C . ALA A 1 173 ? 0.675 1.745 -7.853 1.00 74.38 173 ALA A C 1
ATOM 1165 O O . ALA A 1 173 ? 1.647 1.652 -8.594 1.00 74.38 173 ALA A O 1
ATOM 1166 N N . PRO A 1 174 ? -0.336 2.576 -8.174 1.00 76.19 174 PRO A N 1
ATOM 1167 C CA . PRO A 1 174 ? -0.293 3.515 -9.293 1.00 76.19 174 PRO A CA 1
ATOM 1168 C C . PRO A 1 174 ? 0.973 4.387 -9.337 1.00 76.19 174 PRO A C 1
ATOM 1170 O O . PRO A 1 174 ? 1.461 4.695 -10.426 1.00 76.19 174 PRO A O 1
ATOM 1173 N N . LEU A 1 175 ? 1.488 4.784 -8.169 1.00 80.88 175 LEU A N 1
ATOM 1174 C CA . LEU A 1 175 ? 2.708 5.571 -8.022 1.00 80.88 175 LEU A CA 1
ATOM 1175 C C . LEU A 1 175 ? 3.554 5.045 -6.856 1.00 80.88 175 LEU A C 1
ATOM 1177 O O . LEU A 1 175 ? 3.073 4.984 -5.723 1.00 80.88 175 LEU A O 1
ATOM 1181 N N . ALA A 1 176 ? 4.812 4.713 -7.143 1.00 85.25 176 ALA A N 1
ATOM 1182 C CA . ALA A 1 176 ? 5.832 4.375 -6.155 1.00 85.25 176 ALA A CA 1
ATOM 1183 C C . ALA A 1 176 ? 6.959 5.417 -6.194 1.00 85.25 176 ALA A C 1
ATOM 1185 O O . ALA A 1 176 ? 7.460 5.746 -7.276 1.00 85.25 176 ALA A O 1
ATOM 1186 N N . THR A 1 177 ? 7.330 5.954 -5.030 1.00 86.69 177 THR A N 1
ATOM 1187 C CA . THR A 1 177 ? 8.469 6.878 -4.933 1.00 86.69 177 THR A CA 1
ATOM 1188 C C . THR A 1 177 ? 9.758 6.073 -4.861 1.00 86.69 177 THR A C 1
ATOM 1190 O O . THR A 1 177 ? 10.447 6.040 -5.870 1.00 86.69 177 THR A O 1
ATOM 1193 N N . ASP A 1 178 ? 9.979 5.314 -3.789 1.00 86.06 178 ASP A N 1
ATOM 1194 C CA . ASP A 1 178 ? 11.166 4.485 -3.580 1.00 86.06 178 ASP A CA 1
ATOM 1195 C C . ASP A 1 178 ? 10.748 3.017 -3.386 1.00 86.06 178 ASP A C 1
ATOM 1197 O O . ASP A 1 178 ? 9.958 2.677 -2.499 1.00 86.06 178 ASP A O 1
ATOM 1201 N N . ALA A 1 179 ? 11.258 2.115 -4.231 1.00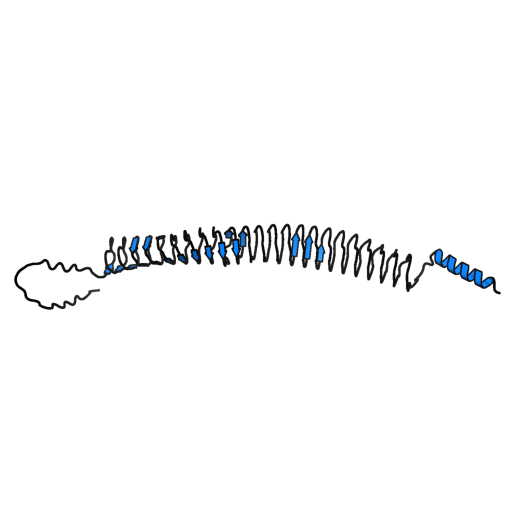 86.81 179 ALA A N 1
ATOM 1202 C CA . ALA A 1 179 ? 10.911 0.697 -4.173 1.00 86.81 179 ALA A CA 1
ATOM 1203 C C . ALA A 1 179 ? 12.103 -0.251 -4.366 1.00 86.81 179 ALA A C 1
ATOM 1205 O O . ALA A 1 179 ? 12.991 -0.027 -5.183 1.00 86.81 179 ALA A O 1
ATOM 1206 N N . THR A 1 180 ? 12.107 -1.411 -3.700 1.00 87.75 180 THR A N 1
ATOM 1207 C CA . THR A 1 180 ? 13.022 -2.487 -4.138 1.00 87.75 180 THR A CA 1
ATOM 1208 C C . THR A 1 180 ? 12.513 -3.113 -5.437 1.00 87.75 180 THR A C 1
ATOM 1210 O O . THR A 1 180 ? 13.256 -3.204 -6.410 1.00 87.75 180 THR A O 1
ATOM 1213 N N . ASN A 1 181 ? 11.239 -3.501 -5.484 1.00 87.12 181 ASN A N 1
ATOM 1214 C CA . ASN A 1 181 ? 10.575 -3.989 -6.690 1.00 87.12 181 ASN A CA 1
ATOM 1215 C C . ASN A 1 181 ? 9.310 -3.165 -6.951 1.00 87.12 181 ASN A C 1
ATOM 1217 O O . ASN A 1 181 ? 8.418 -3.124 -6.103 1.00 87.12 181 ASN A O 1
ATOM 1221 N N . ALA A 1 182 ? 9.210 -2.544 -8.122 1.00 86.69 182 ALA A N 1
ATOM 1222 C CA . ALA A 1 182 ? 8.039 -1.784 -8.539 1.00 86.69 182 ALA A CA 1
ATOM 1223 C C . ALA A 1 182 ? 7.346 -2.463 -9.725 1.00 86.69 182 ALA A C 1
ATOM 1225 O O . ALA A 1 182 ? 7.948 -2.616 -10.782 1.00 86.69 182 ALA A O 1
ATOM 1226 N N . ALA A 1 183 ? 6.071 -2.806 -9.551 1.00 83.94 183 ALA A N 1
ATOM 1227 C CA . ALA A 1 183 ? 5.144 -3.238 -10.600 1.00 83.94 183 ALA A CA 1
ATOM 1228 C C . ALA A 1 183 ? 4.055 -2.165 -10.831 1.00 83.94 183 ALA A C 1
ATOM 1230 O O . ALA A 1 183 ? 2.877 -2.449 -11.022 1.00 83.94 183 ALA A O 1
ATOM 1231 N N . ALA A 1 184 ? 4.457 -0.898 -10.733 1.00 77.56 184 ALA A N 1
ATOM 1232 C CA . ALA A 1 184 ? 3.598 0.278 -10.775 1.00 77.56 184 ALA A CA 1
ATOM 1233 C C . ALA A 1 184 ? 3.467 0.857 -12.197 1.00 77.56 184 ALA A C 1
ATOM 1235 O O . ALA A 1 184 ? 4.372 0.722 -13.007 1.00 77.56 184 ALA A O 1
ATOM 1236 N N . PRO A 1 185 ? 2.412 1.618 -12.526 1.00 81.19 185 PRO A N 1
ATOM 1237 C CA . PRO A 1 185 ? 2.392 2.507 -13.688 1.00 81.19 185 PRO A CA 1
ATOM 1238 C C . PRO A 1 185 ? 3.566 3.503 -13.742 1.00 81.19 185 PRO A C 1
ATOM 1240 O O . PRO A 1 185 ? 4.054 3.806 -14.832 1.00 81.19 185 PRO A O 1
ATOM 1243 N N . LEU A 1 186 ? 3.999 4.019 -12.586 1.00 83.75 186 LEU A N 1
ATOM 1244 C CA . LEU A 1 186 ? 5.120 4.951 -12.456 1.00 83.75 186 LEU A CA 1
ATOM 1245 C C . LEU A 1 186 ? 5.956 4.630 -11.210 1.00 83.75 186 LEU A C 1
ATOM 1247 O O . LEU A 1 186 ? 5.424 4.608 -10.098 1.00 83.75 186 LEU A O 1
ATOM 1251 N N . ALA A 1 187 ? 7.260 4.441 -11.412 1.00 86.69 187 ALA A N 1
ATOM 1252 C CA . ALA A 1 187 ? 8.263 4.330 -10.355 1.00 86.69 187 ALA A CA 1
ATOM 1253 C C . ALA A 1 187 ? 9.278 5.478 -10.459 1.00 86.69 187 ALA A C 1
ATOM 1255 O O . ALA A 1 187 ? 9.763 5.782 -11.557 1.00 86.69 187 ALA A O 1
ATOM 1256 N N . THR A 1 188 ? 9.577 6.125 -9.330 1.00 88.38 188 THR A N 1
ATOM 1257 C CA . THR A 1 188 ? 10.572 7.207 -9.288 1.00 88.38 188 THR A CA 1
ATOM 1258 C C . THR A 1 188 ? 11.972 6.647 -9.065 1.00 88.38 188 THR A C 1
ATOM 1260 O O . THR A 1 188 ? 12.803 6.845 -9.936 1.00 88.38 188 THR A O 1
ATOM 1263 N N . ASP A 1 189 ? 12.204 5.891 -7.996 1.00 86.62 189 ASP A N 1
ATOM 1264 C CA . ASP A 1 189 ? 13.441 5.159 -7.709 1.00 86.62 189 ASP A CA 1
ATOM 1265 C C . ASP A 1 189 ? 13.104 3.682 -7.454 1.00 86.62 189 ASP A C 1
ATOM 1267 O O . ASP A 1 189 ? 12.239 3.350 -6.633 1.00 86.62 189 ASP A O 1
ATOM 1271 N N . ALA A 1 190 ? 13.743 2.774 -8.194 1.00 87.62 190 ALA A N 1
ATOM 1272 C CA . ALA A 1 190 ? 13.566 1.344 -7.998 1.00 87.62 190 ALA A CA 1
ATOM 1273 C C . ALA A 1 190 ? 14.855 0.526 -8.145 1.00 87.62 190 ALA A C 1
ATOM 1275 O O . ALA A 1 190 ? 15.646 0.706 -9.066 1.00 87.62 190 ALA A O 1
ATOM 1276 N N . THR A 1 191 ? 15.038 -0.518 -7.332 1.00 88.25 191 THR A N 1
ATOM 1277 C CA . THR A 1 191 ? 16.077 -1.512 -7.673 1.00 88.25 191 THR A CA 1
ATOM 1278 C C . THR A 1 191 ? 15.676 -2.294 -8.928 1.00 88.25 191 THR A C 1
ATOM 1280 O O . THR A 1 191 ? 16.464 -2.400 -9.866 1.00 88.25 191 THR A O 1
ATOM 1283 N N . ASN A 1 192 ? 14.445 -2.804 -8.980 1.00 87.75 192 ASN A N 1
ATOM 1284 C CA . ASN A 1 192 ? 13.867 -3.438 -10.162 1.00 87.75 192 ASN A CA 1
ATOM 1285 C C . ASN A 1 192 ? 12.519 -2.786 -10.493 1.00 87.75 192 ASN A C 1
ATOM 1287 O O . ASN A 1 192 ? 11.612 -2.803 -9.661 1.00 87.75 192 ASN A O 1
ATOM 1291 N N . ALA A 1 193 ? 12.375 -2.251 -11.702 1.00 87.25 193 ALA A N 1
ATOM 1292 C CA . ALA A 1 193 ? 11.127 -1.689 -12.207 1.00 87.25 193 ALA A CA 1
ATOM 1293 C C . ALA A 1 193 ? 10.588 -2.545 -13.360 1.00 87.25 193 ALA A C 1
ATOM 1295 O O . ALA A 1 193 ? 11.288 -2.723 -14.350 1.00 87.25 193 ALA A O 1
ATOM 1296 N N . ASP A 1 194 ? 9.359 -3.043 -13.223 1.00 87.75 194 ASP A N 1
ATOM 1297 C CA . ASP A 1 194 ? 8.539 -3.633 -14.290 1.00 87.75 194 ASP A CA 1
ATOM 1298 C C . ASP A 1 194 ? 7.321 -2.717 -14.495 1.00 87.75 194 ASP A C 1
ATOM 1300 O O . ASP A 1 194 ? 6.260 -2.896 -13.888 1.00 87.75 194 ASP A O 1
ATOM 1304 N N . THR A 1 195 ? 7.528 -1.616 -15.225 1.00 82.94 195 THR A N 1
ATOM 1305 C CA . THR A 1 195 ? 6.609 -0.466 -15.233 1.00 82.94 195 THR A CA 1
ATOM 1306 C C . THR A 1 195 ? 6.478 0.179 -16.614 1.00 82.94 195 THR A C 1
ATOM 1308 O O . THR A 1 195 ? 7.389 0.147 -17.426 1.00 82.94 195 THR A O 1
ATOM 1311 N N . PRO A 1 196 ? 5.376 0.867 -16.943 1.00 85.06 196 PRO A N 1
ATOM 1312 C CA . PRO A 1 196 ? 5.335 1.733 -18.120 1.00 85.06 196 PRO A CA 1
ATOM 1313 C C . PRO A 1 196 ? 6.405 2.839 -18.107 1.00 85.06 196 PRO A C 1
ATOM 1315 O O . PRO A 1 196 ? 6.959 3.153 -19.161 1.00 85.06 196 PRO A O 1
ATOM 1318 N N . LEU A 1 197 ? 6.682 3.442 -16.946 1.00 86.00 197 LEU A N 1
ATOM 1319 C CA . LEU A 1 197 ? 7.658 4.521 -16.796 1.00 86.00 197 LEU A CA 1
ATOM 1320 C C . LEU A 1 197 ? 8.490 4.337 -15.520 1.00 86.00 197 LEU A C 1
ATOM 1322 O O . LEU A 1 197 ? 7.941 4.281 -14.416 1.00 86.00 197 LEU A O 1
ATOM 1326 N N . ALA A 1 198 ? 9.811 4.294 -15.687 1.00 87.69 198 ALA A N 1
ATOM 1327 C CA . ALA A 1 198 ? 10.795 4.287 -14.609 1.00 87.69 198 ALA A CA 1
ATOM 1328 C C . ALA A 1 198 ? 11.702 5.520 -14.734 1.00 87.69 198 ALA A C 1
ATOM 1330 O O . ALA A 1 198 ? 12.215 5.802 -15.822 1.00 87.69 198 ALA A O 1
ATOM 1331 N N . THR A 1 199 ? 11.869 6.272 -13.643 1.00 89.06 199 THR A N 1
ATOM 1332 C CA . THR A 1 199 ? 12.743 7.458 -13.644 1.00 89.06 199 THR A CA 1
ATOM 1333 C C . THR A 1 199 ? 14.183 7.070 -13.326 1.00 89.06 199 THR A C 1
ATOM 1335 O O . THR A 1 199 ? 15.035 7.266 -14.177 1.00 89.06 199 THR A O 1
ATOM 1338 N N . ASP A 1 200 ? 14.428 6.458 -12.172 1.00 86.62 200 ASP A N 1
ATOM 1339 C CA . ASP A 1 200 ? 15.716 5.908 -11.750 1.00 86.62 200 ASP A CA 1
ATOM 1340 C C . ASP A 1 200 ? 15.548 4.415 -11.454 1.00 86.62 200 ASP A C 1
ATOM 1342 O O . ASP A 1 200 ? 14.658 4.025 -10.691 1.00 86.62 200 ASP A O 1
ATOM 1346 N N . ALA A 1 201 ? 16.376 3.558 -12.061 1.00 87.00 201 ALA A N 1
ATOM 1347 C CA . ALA A 1 201 ? 16.367 2.140 -11.724 1.00 87.00 201 ALA A CA 1
ATOM 1348 C C . ALA A 1 201 ? 17.725 1.432 -11.807 1.00 87.00 201 ALA A C 1
ATOM 1350 O O . ALA A 1 201 ? 18.540 1.674 -12.691 1.00 87.00 201 ALA A O 1
ATOM 1351 N N . THR A 1 202 ? 17.967 0.426 -10.961 1.00 87.19 202 THR A N 1
ATOM 1352 C CA . THR A 1 202 ? 19.109 -0.473 -11.229 1.00 87.19 202 THR A CA 1
ATOM 1353 C C . THR A 1 202 ? 18.815 -1.363 -12.441 1.00 87.19 202 THR A C 1
ATOM 1355 O O . THR A 1 202 ? 19.622 -1.430 -13.368 1.00 87.19 202 THR A O 1
ATOM 1358 N N . ASN A 1 203 ? 17.651 -2.011 -12.471 1.00 86.75 203 ASN A N 1
ATOM 1359 C CA . ASN A 1 203 ? 17.161 -2.761 -13.625 1.00 86.75 203 ASN A CA 1
ATOM 1360 C C . ASN A 1 203 ? 15.766 -2.255 -14.009 1.00 86.75 203 ASN A C 1
ATOM 1362 O O . ASN A 1 203 ? 14.849 -2.330 -13.192 1.00 86.75 203 ASN A O 1
ATOM 1366 N N . ALA A 1 204 ? 15.600 -1.779 -15.240 1.00 85.88 204 ALA A N 1
ATOM 1367 C CA . ALA A 1 204 ? 14.313 -1.349 -15.777 1.00 85.88 204 ALA A CA 1
ATOM 1368 C C . ALA A 1 204 ? 13.871 -2.268 -16.921 1.00 85.88 204 ALA A C 1
ATOM 1370 O O . ALA A 1 204 ? 14.540 -2.321 -17.952 1.00 85.88 204 ALA A O 1
ATOM 1371 N N . ASP A 1 205 ? 12.737 -2.940 -16.742 1.00 86.12 205 ASP A N 1
ATOM 1372 C CA . ASP A 1 205 ? 11.898 -3.489 -17.808 1.00 86.12 205 ASP A CA 1
ATOM 1373 C C . ASP A 1 205 ? 10.707 -2.536 -17.957 1.00 86.12 205 ASP A C 1
ATOM 1375 O O . ASP A 1 205 ? 9.751 -2.568 -17.180 1.00 86.12 205 ASP A O 1
ATOM 1379 N N . ALA A 1 206 ? 10.832 -1.559 -18.856 1.00 82.56 206 ALA A N 1
ATOM 1380 C CA . ALA A 1 206 ? 9.866 -0.470 -18.930 1.00 82.56 206 ALA A CA 1
ATOM 1381 C C . ALA A 1 206 ? 9.609 0.030 -20.342 1.00 82.56 206 ALA A C 1
ATOM 1383 O O . ALA A 1 206 ? 10.441 -0.127 -21.223 1.00 82.56 206 ALA A O 1
ATOM 1384 N N . ALA A 1 207 ? 8.476 0.697 -20.592 1.00 82.19 207 ALA A N 1
ATOM 1385 C CA . ALA A 1 207 ? 8.270 1.330 -21.901 1.00 82.19 207 ALA A CA 1
ATOM 1386 C C . ALA A 1 207 ? 9.228 2.524 -22.112 1.00 82.19 207 ALA A C 1
ATOM 1388 O O . ALA A 1 207 ? 9.661 2.787 -23.239 1.00 82.19 207 ALA A O 1
ATOM 1389 N N . LEU A 1 208 ? 9.553 3.230 -21.026 1.00 84.25 208 LEU A N 1
ATOM 1390 C CA . LEU A 1 208 ? 10.527 4.314 -20.973 1.00 84.25 208 LEU A CA 1
ATOM 1391 C C . LEU A 1 208 ? 11.313 4.240 -19.657 1.00 84.25 208 LEU A C 1
ATOM 1393 O O . LEU A 1 208 ? 10.712 4.275 -18.582 1.00 84.25 208 LEU A O 1
ATOM 1397 N N . ALA A 1 209 ? 12.640 4.188 -19.765 1.00 86.12 209 ALA A N 1
ATOM 1398 C CA . ALA A 1 209 ? 13.571 4.312 -18.646 1.00 86.12 209 ALA A CA 1
ATOM 1399 C C . ALA A 1 209 ? 14.384 5.607 -18.804 1.00 86.12 209 ALA A C 1
ATOM 1401 O O . ALA A 1 209 ? 15.001 5.815 -19.854 1.00 86.12 209 ALA A O 1
ATOM 1402 N N . ALA A 1 210 ? 14.350 6.495 -17.806 1.00 86.44 210 ALA A N 1
ATOM 1403 C CA . ALA A 1 210 ? 15.112 7.743 -17.867 1.00 86.44 210 ALA A CA 1
ATOM 1404 C C . ALA A 1 210 ? 16.581 7.536 -17.465 1.00 86.44 210 ALA A C 1
ATOM 1406 O O . ALA A 1 210 ? 17.442 7.837 -18.281 1.00 86.44 210 ALA A O 1
ATOM 1407 N N . ASP A 1 211 ? 16.864 6.965 -16.298 1.00 85.50 211 ASP A N 1
ATOM 1408 C CA . ASP A 1 211 ? 18.203 6.541 -15.875 1.00 85.50 211 ASP A CA 1
ATOM 1409 C C . ASP A 1 211 ? 18.143 5.082 -15.404 1.00 85.50 211 ASP A C 1
ATOM 1411 O O . ASP A 1 211 ? 17.291 4.705 -14.591 1.00 85.50 211 ASP A O 1
ATOM 1415 N N . ALA A 1 212 ? 19.004 4.228 -15.966 1.00 84.69 212 ALA A N 1
ATOM 1416 C CA . ALA A 1 212 ? 19.138 2.865 -15.483 1.00 84.69 212 ALA A CA 1
ATOM 1417 C C . ALA A 1 212 ? 20.548 2.272 -15.561 1.00 84.69 212 ALA A C 1
ATOM 1419 O O . ALA A 1 212 ? 21.296 2.449 -16.521 1.00 84.69 212 ALA A O 1
ATOM 1420 N N . THR A 1 213 ? 20.908 1.402 -14.613 1.00 83.75 213 THR A N 1
ATOM 1421 C CA . THR A 1 213 ? 22.128 0.591 -14.805 1.00 83.75 213 THR A CA 1
ATOM 1422 C C . THR A 1 213 ? 21.936 -0.405 -15.953 1.00 83.75 213 THR A C 1
ATOM 1424 O O . THR A 1 213 ? 22.774 -0.477 -16.852 1.00 83.75 213 THR A O 1
ATOM 1427 N N . ASN A 1 214 ? 20.825 -1.141 -15.966 1.00 83.25 214 ASN A N 1
ATOM 1428 C CA . ASN A 1 214 ? 20.431 -2.007 -17.074 1.00 83.25 214 ASN A CA 1
ATOM 1429 C C . ASN A 1 214 ? 19.016 -1.642 -17.535 1.00 83.25 214 ASN A C 1
ATOM 1431 O O . ASN A 1 214 ? 18.073 -1.752 -16.753 1.00 83.25 214 ASN A O 1
ATOM 1435 N N . ALA A 1 215 ? 18.866 -1.251 -18.800 1.00 83.00 215 ALA A N 1
ATOM 1436 C CA . ALA A 1 215 ? 17.572 -0.939 -19.402 1.00 83.00 215 ALA A CA 1
ATOM 1437 C C . ALA A 1 215 ? 17.205 -1.965 -20.481 1.00 83.00 215 ALA A C 1
ATOM 1439 O O . ALA A 1 215 ? 17.890 -2.065 -21.504 1.00 83.00 215 ALA A O 1
ATOM 1440 N N . ASP A 1 216 ? 16.098 -2.670 -20.277 1.00 82.94 216 ASP A N 1
ATOM 1441 C CA . ASP A 1 216 ? 15.368 -3.415 -21.301 1.00 82.94 216 ASP A CA 1
ATOM 1442 C C . ASP A 1 216 ? 14.065 -2.658 -21.593 1.00 82.94 216 ASP A C 1
ATOM 1444 O O . ASP A 1 216 ? 13.013 -2.907 -21.014 1.00 82.94 216 ASP A O 1
ATOM 1448 N N . ALA A 1 217 ? 14.168 -1.613 -22.417 1.00 77.50 217 ALA A N 1
ATOM 1449 C CA . ALA A 1 217 ? 13.071 -0.687 -22.673 1.00 77.50 217 ALA A CA 1
ATOM 1450 C C . ALA A 1 217 ? 13.013 -0.293 -24.152 1.00 77.50 217 ALA A C 1
ATOM 1452 O O . ALA A 1 217 ? 14.058 -0.145 -24.770 1.00 77.50 217 ALA A O 1
ATOM 1453 N N . PRO A 1 218 ? 11.838 -0.034 -24.758 1.00 77.31 218 PRO A N 1
ATOM 1454 C CA . PRO A 1 218 ? 11.716 0.599 -26.069 1.00 77.31 218 PRO A CA 1
ATOM 1455 C C . PRO A 1 218 ? 12.560 1.875 -26.225 1.00 77.31 218 PRO A C 1
ATOM 1457 O O . PRO A 1 218 ? 13.115 2.120 -27.300 1.00 77.31 218 PRO A O 1
ATOM 1460 N N . LEU A 1 219 ? 12.644 2.672 -25.157 1.00 79.56 219 LEU A N 1
ATOM 1461 C CA . LEU A 1 219 ? 13.421 3.901 -25.090 1.00 79.56 219 LEU A CA 1
ATOM 1462 C C . LEU A 1 219 ? 14.158 3.987 -23.748 1.00 79.56 219 LEU A C 1
ATOM 1464 O O . LEU A 1 219 ? 13.521 3.990 -22.695 1.00 79.56 219 LEU A O 1
ATOM 1468 N N . ALA A 1 220 ? 15.483 4.095 -23.814 1.00 82.56 220 ALA A N 1
ATOM 1469 C CA . ALA A 1 220 ? 16.341 4.420 -22.680 1.00 82.56 220 ALA A CA 1
ATOM 1470 C C . ALA A 1 220 ? 17.001 5.784 -22.922 1.00 82.56 220 ALA A C 1
ATOM 1472 O O . ALA A 1 220 ? 17.575 6.009 -23.994 1.00 82.56 220 ALA A O 1
ATOM 1473 N N . THR A 1 221 ? 16.896 6.703 -21.962 1.00 84.56 221 THR A N 1
ATOM 1474 C CA . THR A 1 221 ? 17.601 7.988 -22.054 1.00 84.56 221 THR A CA 1
ATOM 1475 C C . THR A 1 221 ? 19.052 7.788 -21.639 1.00 84.56 221 THR A C 1
ATOM 1477 O O . THR A 1 221 ? 19.894 7.783 -22.526 1.00 84.56 221 THR A O 1
ATOM 1480 N N . ASP A 1 222 ? 19.313 7.477 -20.371 1.00 81.81 222 ASP A N 1
ATOM 1481 C CA . ASP A 1 222 ? 20.654 7.247 -19.836 1.00 81.81 222 ASP A CA 1
ATOM 1482 C C . ASP A 1 222 ? 20.759 5.809 -19.319 1.00 81.81 222 ASP A C 1
ATOM 1484 O O . ASP A 1 222 ? 19.933 5.357 -18.523 1.00 81.81 222 ASP A O 1
ATOM 1488 N N . ALA A 1 223 ? 21.753 5.048 -19.789 1.00 81.62 223 ALA A N 1
ATOM 1489 C CA . ALA A 1 223 ? 21.978 3.702 -19.276 1.00 81.62 223 ALA A CA 1
ATOM 1490 C C . ALA A 1 223 ? 23.445 3.265 -19.196 1.00 81.62 223 ALA A C 1
ATOM 1492 O O . ALA A 1 223 ? 24.275 3.581 -20.045 1.00 81.62 223 ALA A O 1
ATOM 1493 N N . THR A 1 224 ? 23.797 2.417 -18.226 1.00 79.88 224 THR A N 1
ATOM 1494 C CA . THR A 1 224 ? 25.103 1.733 -18.306 1.00 79.88 224 THR A CA 1
ATOM 1495 C C . THR A 1 224 ? 25.070 0.661 -19.395 1.00 79.88 224 THR A C 1
ATOM 1497 O O . THR A 1 224 ? 25.932 0.650 -20.273 1.00 79.88 224 THR A O 1
ATOM 1500 N N . ASN A 1 225 ? 24.059 -0.207 -19.387 1.00 79.38 225 ASN A N 1
ATOM 1501 C CA . ASN A 1 225 ? 23.816 -1.192 -20.435 1.00 79.38 225 ASN A CA 1
ATOM 1502 C C . ASN A 1 225 ? 22.396 -1.023 -20.983 1.00 79.38 225 ASN A C 1
ATOM 1504 O O . ASN A 1 225 ? 21.427 -1.166 -20.237 1.00 79.38 225 ASN A O 1
ATOM 1508 N N . ALA A 1 226 ? 22.269 -0.764 -22.283 1.00 78.88 226 ALA A N 1
ATOM 1509 C CA . ALA A 1 226 ? 20.979 -0.632 -22.952 1.00 78.88 226 ALA A CA 1
ATOM 1510 C C . ALA A 1 226 ? 20.743 -1.787 -23.934 1.00 78.88 226 ALA A C 1
ATOM 1512 O O . ALA A 1 226 ? 21.497 -1.960 -24.896 1.00 78.88 226 ALA A O 1
ATOM 1513 N N . ALA A 1 227 ? 19.649 -2.520 -23.723 1.00 76.00 227 ALA A N 1
ATOM 1514 C CA . ALA A 1 227 ? 19.093 -3.519 -24.635 1.00 76.00 227 ALA A CA 1
ATOM 1515 C C . ALA A 1 227 ? 17.796 -3.000 -25.295 1.00 76.00 227 ALA A C 1
ATOM 1517 O O . ALA A 1 227 ? 16.815 -3.716 -25.456 1.00 76.00 227 ALA A O 1
ATOM 1518 N N . ALA A 1 228 ? 17.787 -1.721 -25.669 1.00 68.75 228 ALA A N 1
ATOM 1519 C CA . ALA A 1 228 ? 16.633 -1.002 -26.198 1.00 68.75 228 ALA A CA 1
ATOM 1520 C C . ALA A 1 228 ? 16.588 -0.948 -27.741 1.00 68.75 228 ALA A C 1
ATOM 1522 O O . ALA A 1 228 ? 17.615 -1.044 -28.395 1.00 68.75 228 ALA A O 1
ATOM 1523 N N . PRO A 1 229 ? 15.437 -0.705 -28.384 1.00 71.94 229 PRO A N 1
ATOM 1524 C CA . PRO A 1 229 ? 15.337 -0.170 -29.742 1.00 71.94 229 PRO A CA 1
ATOM 1525 C C . PRO A 1 229 ? 16.084 1.161 -29.945 1.00 71.94 229 PRO A C 1
ATOM 1527 O O . PRO A 1 229 ? 16.707 1.359 -30.992 1.00 71.94 229 PRO A O 1
ATOM 1530 N N . LEU A 1 230 ? 16.014 2.062 -28.959 1.00 74.12 230 LEU A N 1
ATOM 1531 C CA . LEU A 1 230 ? 16.652 3.376 -28.980 1.00 74.12 230 LEU A CA 1
ATOM 1532 C C . LEU A 1 230 ? 17.281 3.691 -27.618 1.00 74.12 230 LEU A C 1
ATOM 1534 O O . LEU A 1 230 ? 16.590 3.670 -26.601 1.00 74.12 230 LEU A O 1
ATOM 1538 N N . ALA A 1 231 ? 18.573 4.019 -27.628 1.00 78.12 231 ALA A N 1
ATOM 1539 C CA . ALA A 1 231 ? 19.293 4.569 -26.482 1.00 78.12 231 ALA A CA 1
ATOM 1540 C C . ALA A 1 231 ? 19.821 5.970 -26.817 1.00 78.12 231 ALA A C 1
ATOM 1542 O O . ALA A 1 231 ? 20.346 6.179 -27.918 1.00 78.12 231 ALA A O 1
ATOM 1543 N N . THR A 1 232 ? 19.673 6.922 -25.893 1.00 80.25 232 THR A N 1
ATOM 1544 C CA . THR A 1 232 ? 20.275 8.255 -26.054 1.00 80.25 232 THR A CA 1
ATOM 1545 C C . THR A 1 232 ? 21.732 8.194 -25.621 1.00 80.25 232 THR A C 1
ATOM 1547 O O . THR A 1 232 ? 22.580 8.175 -26.506 1.00 80.25 232 THR A O 1
ATOM 1550 N N . ASP A 1 233 ? 22.004 7.978 -24.336 1.00 78.19 233 ASP A N 1
ATOM 1551 C CA . ASP A 1 233 ? 23.349 7.879 -23.776 1.00 78.19 233 ASP A CA 1
ATOM 1552 C C . ASP A 1 233 ? 23.550 6.498 -23.142 1.00 78.19 233 ASP A C 1
ATOM 1554 O O . ASP A 1 233 ? 22.805 6.080 -22.253 1.00 78.19 233 ASP A O 1
ATOM 1558 N N . ALA A 1 234 ? 24.567 5.756 -23.591 1.00 75.81 234 ALA A N 1
ATOM 1559 C CA . ALA A 1 234 ? 24.871 4.443 -23.033 1.00 75.81 234 ALA A CA 1
ATOM 1560 C C . ALA A 1 234 ? 26.367 4.163 -22.843 1.00 75.81 234 ALA A C 1
ATOM 1562 O O . ALA A 1 234 ? 27.206 4.496 -23.677 1.00 75.81 234 ALA A O 1
ATOM 1563 N N . THR A 1 235 ? 26.754 3.441 -21.787 1.00 75.00 235 THR A N 1
ATOM 1564 C CA . THR A 1 235 ? 28.132 2.908 -21.748 1.00 75.00 235 THR A CA 1
ATOM 1565 C C . THR A 1 235 ? 28.280 1.757 -22.744 1.00 75.00 235 THR A C 1
ATOM 1567 O O . THR A 1 235 ? 29.186 1.775 -23.576 1.00 75.00 235 THR A O 1
ATOM 1570 N N . ASN A 1 236 ? 27.370 0.784 -22.709 1.00 73.94 236 ASN A N 1
ATOM 1571 C CA . ASN A 1 236 ? 27.285 -0.307 -23.675 1.00 73.94 236 ASN A C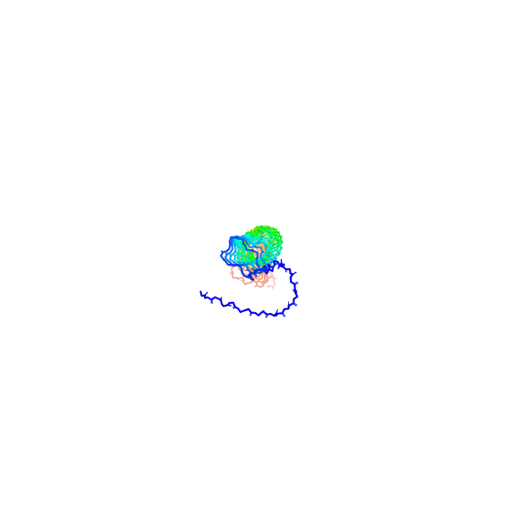A 1
ATOM 1572 C C . ASN A 1 236 ? 25.887 -0.326 -24.303 1.00 73.94 236 ASN A C 1
ATOM 1574 O O . ASN A 1 236 ? 24.892 -0.487 -23.596 1.00 73.94 236 ASN A O 1
ATOM 1578 N N . ALA A 1 237 ? 25.815 -0.187 -25.626 1.00 71.44 237 ALA A N 1
ATOM 1579 C CA . ALA A 1 237 ? 24.560 -0.219 -26.372 1.00 71.44 237 ALA A CA 1
ATOM 1580 C C . ALA A 1 237 ? 24.512 -1.417 -27.326 1.00 71.44 237 ALA A C 1
ATOM 1582 O O . ALA A 1 237 ? 25.244 -1.453 -28.322 1.00 71.44 237 ALA A O 1
ATOM 1583 N N . ASP A 1 238 ? 23.589 -2.341 -27.056 1.00 71.62 238 ASP A N 1
ATOM 1584 C CA . ASP A 1 238 ? 23.215 -3.446 -27.948 1.00 71.62 238 ASP A CA 1
ATOM 1585 C C . ASP A 1 238 ? 21.841 -3.160 -28.584 1.00 71.62 238 ASP A C 1
ATOM 1587 O O . ASP A 1 238 ? 20.918 -3.974 -28.565 1.00 71.62 238 ASP A O 1
ATOM 1591 N N . THR A 1 239 ? 21.700 -1.955 -29.139 1.00 65.81 239 THR A N 1
ATOM 1592 C CA . THR A 1 239 ? 20.437 -1.392 -29.637 1.00 65.81 239 THR A CA 1
ATOM 1593 C C . THR A 1 239 ? 20.428 -1.259 -31.164 1.00 65.81 239 THR A C 1
ATOM 1595 O O . THR A 1 239 ? 21.480 -1.181 -31.775 1.00 65.81 239 THR A O 1
ATOM 1598 N N . PRO A 1 240 ? 19.283 -1.207 -31.863 1.00 68.44 240 PRO A N 1
ATOM 1599 C CA . PRO A 1 240 ? 19.198 -0.781 -33.261 1.00 68.44 240 PRO A CA 1
ATOM 1600 C C . PRO A 1 240 ? 19.784 0.616 -33.535 1.00 68.44 240 PRO A C 1
ATOM 1602 O O . PRO A 1 240 ? 20.413 0.812 -34.578 1.00 68.44 240 PRO A O 1
ATOM 1605 N N . LEU A 1 241 ? 19.562 1.569 -32.622 1.00 69.75 241 LEU A N 1
ATOM 1606 C CA . LEU A 1 241 ? 20.039 2.949 -32.715 1.00 69.75 241 LEU A CA 1
ATOM 1607 C C . LEU A 1 241 ? 20.558 3.437 -31.355 1.00 69.75 241 LEU A C 1
ATOM 1609 O O . LEU A 1 241 ? 19.851 3.349 -30.348 1.00 69.75 241 LEU A O 1
ATOM 1613 N N . ALA A 1 242 ? 21.776 3.972 -31.346 1.00 74.19 242 ALA A N 1
ATOM 1614 C CA . ALA A 1 242 ? 22.364 4.678 -30.210 1.00 74.19 242 ALA A CA 1
ATOM 1615 C C . ALA A 1 242 ? 22.786 6.092 -30.634 1.00 74.19 242 ALA A C 1
ATOM 1617 O O . ALA A 1 242 ? 23.344 6.263 -31.725 1.00 74.19 242 ALA A O 1
ATOM 1618 N N . THR A 1 243 ? 22.512 7.097 -29.800 1.00 77.12 243 THR A N 1
ATOM 1619 C CA . THR A 1 243 ? 23.011 8.458 -30.049 1.00 77.12 243 THR A CA 1
ATOM 162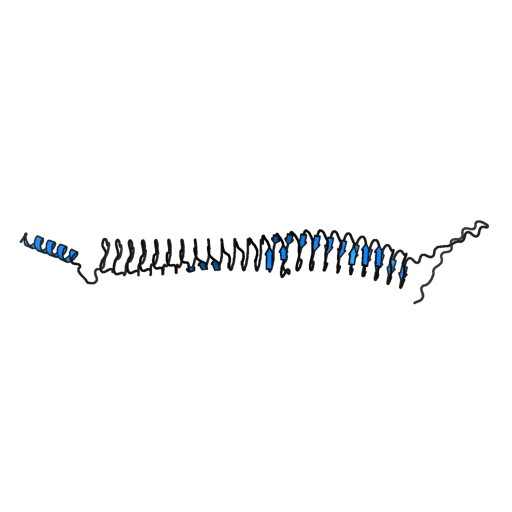0 C C . THR A 1 243 ? 24.460 8.535 -29.587 1.00 77.12 243 THR A C 1
ATOM 1622 O O . THR A 1 243 ? 25.332 8.531 -30.450 1.00 77.12 243 THR A O 1
ATOM 1625 N N . ASP A 1 244 ? 24.713 8.399 -28.287 1.00 73.75 244 ASP A N 1
ATOM 1626 C CA . ASP A 1 244 ? 26.044 8.443 -27.689 1.00 73.75 244 ASP A CA 1
ATOM 1627 C C . ASP A 1 244 ? 26.348 7.118 -26.977 1.00 73.75 244 ASP A C 1
ATOM 1629 O O . ASP A 1 244 ? 25.593 6.653 -26.120 1.00 73.75 244 ASP A O 1
ATOM 1633 N N . ALA A 1 245 ? 27.467 6.476 -27.328 1.00 70.25 245 ALA A N 1
ATOM 1634 C CA . ALA A 1 245 ? 27.886 5.235 -26.686 1.00 70.25 245 ALA A CA 1
ATOM 1635 C C . ALA A 1 245 ? 29.393 5.138 -26.408 1.00 70.25 245 ALA A C 1
ATOM 1637 O O . ALA A 1 245 ? 30.236 5.493 -27.230 1.00 70.25 245 ALA A O 1
ATOM 1638 N N . THR A 1 246 ? 29.793 4.545 -25.279 1.00 73.00 246 THR A N 1
ATOM 1639 C CA . THR A 1 246 ? 31.217 4.181 -25.113 1.00 73.00 246 THR A CA 1
ATOM 1640 C C . THR A 1 246 ? 31.562 2.970 -25.979 1.00 73.00 246 THR A C 1
ATOM 1642 O O . THR A 1 246 ? 32.521 3.012 -26.748 1.00 73.00 246 THR A O 1
ATOM 1645 N N . ASN A 1 247 ? 30.762 1.907 -25.907 1.00 69.38 247 ASN A N 1
ATOM 1646 C CA . ASN A 1 247 ? 30.869 0.730 -26.761 1.00 69.38 247 ASN A CA 1
ATOM 1647 C C . ASN A 1 247 ? 29.532 0.492 -27.475 1.00 69.38 247 ASN A C 1
ATOM 1649 O O . ASN A 1 247 ? 28.519 0.224 -26.830 1.00 69.38 247 ASN A O 1
ATOM 1653 N N . ALA A 1 248 ? 29.535 0.558 -28.806 1.00 65.12 248 ALA A N 1
ATOM 1654 C CA . ALA A 1 248 ? 28.344 0.326 -29.621 1.00 65.12 248 ALA A CA 1
ATOM 1655 C C . ALA A 1 248 ? 28.438 -1.009 -30.379 1.00 65.12 248 ALA A C 1
ATOM 1657 O O . ALA A 1 248 ? 29.258 -1.156 -31.295 1.00 65.12 248 ALA A O 1
ATOM 1658 N N . GLY A 1 249 ? 27.571 -1.962 -30.018 1.00 61.31 249 GLY A N 1
ATOM 1659 C CA . GLY A 1 249 ? 27.247 -3.155 -30.814 1.00 61.31 249 GLY A CA 1
ATOM 1660 C C . GLY A 1 249 ? 26.114 -2.916 -31.825 1.00 61.31 249 GLY A C 1
ATOM 1661 O O . GLY A 1 249 ? 25.835 -3.771 -32.668 1.00 61.31 249 GLY A O 1
ATOM 1662 N N . ALA A 1 250 ? 25.484 -1.742 -31.752 1.00 61.25 250 ALA A N 1
ATOM 1663 C CA . ALA A 1 250 ? 24.336 -1.324 -32.542 1.00 61.25 250 ALA A CA 1
ATOM 1664 C C . ALA A 1 250 ? 24.548 -1.347 -34.071 1.00 61.25 250 ALA A C 1
ATOM 1666 O O . ALA A 1 250 ? 25.650 -1.111 -34.539 1.00 61.25 250 ALA A O 1
ATOM 1667 N N . PRO A 1 251 ? 23.516 -1.554 -34.908 1.00 59.62 251 PRO A N 1
ATOM 1668 C CA . PRO A 1 251 ? 23.557 -1.302 -36.349 1.00 59.62 251 PRO A CA 1
ATOM 1669 C C . PRO A 1 251 ? 23.970 0.128 -36.736 1.00 59.62 251 PRO A C 1
ATOM 1671 O O . PRO A 1 251 ? 24.666 0.300 -37.740 1.00 59.62 251 PRO A O 1
ATOM 1674 N N . LEU A 1 252 ? 23.523 1.129 -35.966 1.00 62.28 252 LEU A N 1
ATOM 1675 C CA . LEU A 1 252 ? 23.768 2.550 -36.204 1.00 62.28 252 LEU A CA 1
ATOM 1676 C C . LEU A 1 252 ? 24.080 3.271 -34.885 1.00 62.28 252 LEU A C 1
ATOM 1678 O O . LEU A 1 252 ? 23.259 3.266 -33.969 1.00 62.28 252 LEU A O 1
ATOM 1682 N N . ALA A 1 253 ? 25.247 3.911 -34.820 1.00 67.19 253 ALA A N 1
ATOM 1683 C CA . ALA A 1 253 ? 25.635 4.806 -33.729 1.00 67.19 253 ALA A CA 1
ATOM 1684 C C . ALA A 1 253 ? 25.945 6.207 -34.276 1.00 67.19 253 ALA A C 1
ATOM 1686 O O . ALA A 1 253 ? 26.549 6.325 -35.350 1.00 67.19 253 ALA A O 1
ATOM 1687 N N . THR A 1 254 ? 25.530 7.259 -33.565 1.00 71.31 254 THR A N 1
ATOM 1688 C CA . THR A 1 254 ? 25.922 8.630 -33.929 1.00 71.31 254 THR A CA 1
ATOM 1689 C C . THR A 1 254 ? 27.342 8.874 -33.438 1.00 71.31 254 THR A C 1
ATOM 1691 O O . THR A 1 254 ? 28.236 8.905 -34.280 1.00 71.31 254 THR A O 1
ATOM 1694 N N . ASP A 1 255 ? 27.569 8.834 -32.126 1.00 68.06 255 ASP A N 1
ATOM 1695 C CA . ASP A 1 255 ? 28.875 9.036 -31.502 1.00 68.06 255 ASP A CA 1
ATOM 1696 C C . ASP A 1 255 ? 29.284 7.787 -30.706 1.00 68.06 255 ASP A C 1
ATOM 1698 O O . ASP A 1 255 ? 28.549 7.298 -29.845 1.00 68.06 255 ASP A O 1
ATOM 1702 N N . ALA A 1 256 ? 30.470 7.235 -30.988 1.00 66.38 256 ALA A N 1
ATOM 1703 C CA . ALA A 1 256 ? 30.978 6.056 -30.288 1.00 66.38 256 ALA A CA 1
ATOM 1704 C C . ALA A 1 256 ? 32.471 6.129 -29.928 1.00 66.38 256 ALA A C 1
ATOM 1706 O O . ALA A 1 256 ? 33.325 6.436 -30.759 1.00 66.38 256 ALA A O 1
ATOM 1707 N N . THR A 1 257 ? 32.864 5.735 -28.712 1.00 68.69 257 THR A N 1
ATOM 1708 C CA . THR A 1 257 ? 34.308 5.580 -28.422 1.00 68.69 257 THR A CA 1
ATOM 1709 C C . THR A 1 257 ? 34.873 4.342 -29.127 1.00 68.69 257 THR A C 1
ATOM 1711 O O . THR A 1 257 ? 35.880 4.432 -29.830 1.00 68.69 257 THR A O 1
ATOM 1714 N N . ASN A 1 258 ? 34.207 3.195 -28.993 1.00 64.88 258 ASN A N 1
ATOM 1715 C CA . ASN A 1 258 ? 34.524 1.959 -29.701 1.00 64.88 258 ASN A CA 1
ATOM 1716 C C . ASN A 1 258 ? 33.283 1.470 -30.459 1.00 64.88 258 ASN A C 1
ATOM 1718 O O . ASN A 1 258 ? 32.292 1.062 -29.851 1.00 64.88 258 ASN A O 1
ATOM 1722 N N . ALA A 1 259 ? 33.348 1.464 -31.788 1.00 61.91 259 ALA A N 1
ATOM 1723 C CA . ALA A 1 259 ? 32.266 0.968 -32.633 1.00 61.91 259 ALA A CA 1
ATOM 1724 C C . ALA A 1 259 ? 32.596 -0.433 -33.172 1.00 61.91 259 ALA A C 1
ATOM 1726 O O . ALA A 1 259 ? 33.578 -0.610 -33.900 1.00 61.91 259 ALA A O 1
ATOM 1727 N N . GLY A 1 260 ? 31.756 -1.419 -32.833 1.00 59.06 260 GLY A N 1
ATOM 1728 C CA . GLY A 1 260 ? 31.643 -2.712 -33.531 1.00 59.06 260 GLY A CA 1
ATOM 1729 C C . GLY A 1 260 ? 30.510 -2.739 -34.573 1.00 59.06 260 GLY A C 1
ATOM 1730 O O . GLY A 1 260 ? 30.364 -3.713 -35.311 1.00 59.06 260 GLY A O 1
ATOM 1731 N N . ALA A 1 261 ? 29.741 -1.651 -34.632 1.00 60.09 261 ALA A N 1
ATOM 1732 C CA . ALA A 1 261 ? 28.579 -1.375 -35.468 1.00 60.09 261 ALA A CA 1
ATOM 1733 C C . ALA A 1 261 ? 28.844 -1.328 -36.988 1.00 60.09 261 ALA A C 1
ATOM 1735 O O . ALA A 1 261 ? 29.794 -0.689 -37.404 1.00 60.09 261 ALA A O 1
ATOM 1736 N N . PRO A 1 262 ? 27.975 -1.847 -37.871 1.00 57.41 262 PRO A N 1
ATOM 1737 C CA . PRO A 1 262 ? 28.061 -1.654 -39.323 1.00 57.41 262 PRO A CA 1
ATOM 1738 C C . PRO A 1 262 ? 28.255 -0.199 -39.797 1.00 57.41 262 PRO A C 1
ATOM 1740 O O . PRO A 1 262 ? 28.915 0.005 -40.821 1.00 57.41 262 PRO A O 1
ATOM 1743 N N . LEU A 1 263 ? 27.671 0.776 -39.087 1.00 59.50 263 LEU A N 1
ATOM 1744 C CA . LEU A 1 263 ? 27.690 2.201 -39.422 1.00 59.50 263 LEU A CA 1
ATOM 1745 C C . LEU A 1 263 ? 27.871 3.067 -38.163 1.00 59.50 263 LEU A C 1
ATOM 1747 O O . LEU A 1 263 ? 27.076 2.968 -37.228 1.00 59.50 263 LEU A O 1
ATOM 1751 N N . ALA A 1 264 ? 28.875 3.944 -38.170 1.00 64.06 264 ALA A N 1
ATOM 1752 C CA . ALA A 1 264 ? 29.065 4.983 -37.154 1.00 64.06 264 ALA A CA 1
ATOM 1753 C C . ALA A 1 264 ? 29.249 6.356 -37.820 1.00 64.06 264 ALA A C 1
ATOM 1755 O O . ALA A 1 264 ? 29.892 6.440 -38.875 1.00 64.06 264 ALA A O 1
ATOM 1756 N N . THR A 1 265 ? 28.686 7.417 -37.236 1.00 67.12 265 THR A N 1
ATOM 1757 C CA . THR A 1 265 ? 28.943 8.783 -37.723 1.00 67.12 265 THR A CA 1
ATOM 1758 C C . THR A 1 265 ? 30.313 9.226 -37.229 1.00 67.12 265 THR A C 1
ATOM 1760 O O . THR A 1 265 ? 31.225 9.291 -38.052 1.00 67.12 265 THR A O 1
ATOM 1763 N N . ASP A 1 266 ? 30.496 9.319 -35.913 1.00 64.19 266 ASP A N 1
ATOM 1764 C CA . ASP A 1 266 ? 31.747 9.721 -35.276 1.00 64.19 266 ASP A CA 1
ATOM 1765 C C . ASP A 1 266 ? 32.262 8.591 -34.373 1.00 64.19 266 ASP A C 1
ATOM 1767 O O . ASP A 1 266 ? 31.552 8.092 -33.496 1.00 64.19 266 ASP A O 1
ATOM 1771 N N . ALA A 1 267 ? 33.506 8.142 -34.585 1.00 62.31 267 ALA A N 1
ATOM 1772 C CA . ALA A 1 267 ? 34.091 7.076 -33.773 1.00 62.31 267 ALA A CA 1
ATOM 1773 C C . ALA A 1 267 ? 35.572 7.264 -33.416 1.00 62.31 267 ALA A C 1
ATOM 1775 O O . ALA A 1 267 ? 36.422 7.500 -34.272 1.00 62.31 267 ALA A O 1
ATOM 1776 N N . THR A 1 268 ? 35.947 7.048 -32.151 1.00 64.00 268 THR A N 1
ATOM 1777 C CA . THR A 1 268 ? 37.378 7.092 -31.780 1.00 64.00 268 THR A CA 1
ATOM 1778 C C . THR A 1 268 ? 38.126 5.865 -32.310 1.00 64.00 268 THR A C 1
ATOM 1780 O O . THR A 1 268 ? 39.134 6.018 -32.996 1.00 64.00 268 THR A O 1
ATOM 1783 N N . ASN A 1 269 ? 37.617 4.655 -32.060 1.00 61.25 269 ASN A N 1
ATOM 1784 C CA . ASN A 1 269 ? 38.147 3.397 -32.589 1.00 61.25 269 ASN A CA 1
ATOM 1785 C C . ASN A 1 269 ? 37.055 2.657 -33.378 1.00 61.25 269 ASN A C 1
ATOM 1787 O O . ASN A 1 269 ? 36.034 2.257 -32.816 1.00 61.25 269 ASN A O 1
ATOM 1791 N N . ALA A 1 270 ? 37.281 2.438 -34.675 1.00 59.41 270 ALA A N 1
ATOM 1792 C CA . ALA A 1 270 ? 36.283 1.875 -35.586 1.00 59.41 270 ALA A CA 1
ATOM 1793 C C . ALA A 1 270 ? 36.799 0.594 -36.264 1.00 59.41 270 ALA A C 1
ATOM 1795 O O . ALA A 1 270 ? 37.678 0.646 -37.127 1.00 59.41 270 ALA A O 1
ATOM 1796 N N . GLY A 1 271 ? 36.237 -0.565 -35.905 1.00 58.12 271 GLY A N 1
ATOM 1797 C CA . GLY A 1 271 ? 36.560 -1.871 -36.508 1.00 58.12 271 GLY A CA 1
ATOM 1798 C C . GLY A 1 271 ? 35.648 -2.280 -37.673 1.00 58.12 271 GLY A C 1
ATOM 1799 O O . GLY A 1 271 ? 35.492 -3.471 -37.938 1.00 58.12 271 GLY A O 1
ATOM 1800 N N . VAL A 1 272 ? 34.981 -1.320 -38.316 1.00 57.19 272 VAL A N 1
ATOM 1801 C CA . VAL A 1 272 ? 33.671 -1.533 -38.958 1.00 57.19 272 VAL A CA 1
ATOM 1802 C C . VAL A 1 272 ? 33.656 -1.220 -40.456 1.00 57.19 272 VAL A C 1
ATOM 1804 O O . VAL A 1 272 ? 34.596 -0.612 -40.939 1.00 57.19 272 VAL A O 1
ATOM 1807 N N . PRO A 1 273 ? 32.629 -1.611 -41.236 1.00 56.41 273 PRO A N 1
ATOM 1808 C CA . PRO A 1 273 ? 32.588 -1.381 -42.682 1.00 56.41 273 PRO A CA 1
ATOM 1809 C C . PRO A 1 273 ? 32.588 0.094 -43.121 1.00 56.41 273 PRO A C 1
ATOM 1811 O O . PRO A 1 273 ? 33.303 0.413 -44.074 1.00 56.41 273 PRO A O 1
ATOM 1814 N N . LEU A 1 274 ? 31.805 0.965 -42.466 1.00 56.38 274 LEU A N 1
ATOM 1815 C CA . LEU A 1 274 ? 31.656 2.387 -42.812 1.00 56.38 274 LEU A CA 1
ATOM 1816 C C . LEU A 1 274 ? 31.706 3.281 -41.561 1.00 56.38 274 LEU A C 1
ATOM 1818 O O . LEU A 1 274 ? 30.939 3.066 -40.623 1.00 56.38 274 LEU A O 1
ATOM 1822 N N . ALA A 1 275 ? 32.550 4.311 -41.592 1.00 60.31 275 ALA A N 1
ATOM 1823 C CA . ALA A 1 275 ? 32.584 5.386 -40.596 1.00 60.31 275 ALA A CA 1
ATOM 1824 C C . ALA A 1 275 ? 32.663 6.750 -41.298 1.00 60.31 275 ALA A C 1
ATOM 1826 O O . ALA A 1 275 ? 33.346 6.857 -42.323 1.00 60.31 275 ALA A O 1
ATOM 1827 N N . THR A 1 276 ? 31.974 7.774 -40.784 1.00 62.88 276 THR A N 1
ATOM 1828 C CA . THR A 1 276 ? 32.050 9.113 -41.396 1.00 62.88 276 THR A CA 1
ATOM 1829 C C . THR A 1 276 ? 33.331 9.812 -40.951 1.00 62.88 276 THR A C 1
ATOM 1831 O O . THR A 1 276 ? 34.206 10.026 -41.798 1.00 62.88 276 THR A O 1
ATOM 1834 N N . ASP A 1 277 ? 33.491 9.995 -39.639 1.00 61.41 277 ASP A N 1
ATOM 1835 C CA . ASP A 1 277 ? 34.658 10.603 -39.004 1.00 61.41 277 ASP A CA 1
ATOM 1836 C C . ASP A 1 277 ? 35.262 9.628 -37.977 1.00 61.41 277 ASP A C 1
ATOM 1838 O O . ASP A 1 277 ? 34.576 9.137 -37.077 1.00 61.41 277 ASP A O 1
ATOM 1842 N N . ALA A 1 278 ? 36.551 9.283 -38.113 1.00 60.59 278 ALA A N 1
ATOM 1843 C CA . ALA A 1 278 ? 37.192 8.340 -37.191 1.00 60.59 278 ALA A CA 1
ATOM 1844 C C . ALA A 1 278 ? 38.669 8.619 -36.875 1.00 60.59 278 ALA A C 1
ATOM 1846 O O . ALA A 1 278 ? 39.456 8.946 -37.756 1.00 60.59 278 ALA A O 1
ATOM 1847 N N . THR A 1 279 ? 39.080 8.421 -35.616 1.00 61.72 279 THR A N 1
ATOM 1848 C CA . THR A 1 279 ? 40.471 8.704 -35.183 1.00 61.72 279 THR A CA 1
ATOM 1849 C C . THR A 1 279 ? 41.419 7.505 -35.307 1.00 61.72 279 THR A C 1
ATOM 1851 O O . THR A 1 279 ? 42.602 7.693 -35.546 1.00 61.72 279 THR A O 1
ATOM 1854 N N . ASN A 1 280 ? 40.925 6.272 -35.157 1.00 60.16 280 ASN A N 1
ATOM 1855 C CA . ASN A 1 280 ? 41.674 5.028 -35.363 1.00 60.16 280 ASN A CA 1
ATOM 1856 C C . ASN A 1 280 ? 40.789 4.030 -36.126 1.00 60.16 280 ASN A C 1
ATOM 1858 O O . ASN A 1 280 ? 40.119 3.175 -35.536 1.00 60.16 280 ASN A O 1
ATOM 1862 N N . ALA A 1 281 ? 40.750 4.150 -37.453 1.00 55.97 281 ALA A N 1
ATOM 1863 C CA . ALA A 1 281 ? 39.911 3.305 -38.301 1.00 55.97 281 ALA A CA 1
ATOM 1864 C C . ALA A 1 281 ? 40.666 2.077 -38.846 1.00 55.97 281 ALA A C 1
ATOM 1866 O O . ALA A 1 281 ? 41.703 2.204 -39.500 1.00 55.97 281 ALA A O 1
ATOM 1867 N N . GLY A 1 282 ? 40.093 0.887 -38.639 1.00 56.84 282 GLY A N 1
ATOM 1868 C CA . GLY A 1 282 ? 40.374 -0.333 -39.411 1.00 56.84 282 GLY A CA 1
ATOM 1869 C C . GLY A 1 282 ? 39.374 -0.562 -40.556 1.00 56.84 282 GLY A C 1
ATOM 1870 O O . GLY A 1 282 ? 39.380 -1.621 -41.185 1.00 56.84 282 GLY A O 1
ATOM 1871 N N . ALA A 1 283 ? 38.489 0.411 -40.792 1.00 56.47 283 ALA A N 1
ATOM 1872 C CA . ALA A 1 283 ? 37.366 0.338 -41.715 1.00 56.47 283 ALA A CA 1
ATOM 1873 C C . ALA A 1 283 ? 37.787 0.370 -43.197 1.00 56.47 283 ALA A C 1
ATOM 1875 O O . ALA A 1 283 ? 38.648 1.168 -43.569 1.00 56.47 283 ALA A O 1
ATOM 1876 N N . PRO A 1 284 ? 37.156 -0.420 -44.088 1.00 50.56 284 PRO A N 1
ATOM 1877 C CA . PRO A 1 284 ? 37.439 -0.378 -45.520 1.00 50.56 284 PRO A CA 1
ATOM 1878 C C . PRO A 1 284 ? 36.974 0.922 -46.205 1.00 50.56 284 PRO A C 1
ATOM 1880 O O . PRO A 1 284 ? 37.513 1.262 -47.261 1.00 50.56 284 PRO A O 1
ATOM 1883 N N . LEU A 1 285 ? 35.993 1.648 -45.651 1.00 52.72 285 LEU A N 1
ATOM 1884 C CA . LEU A 1 285 ? 35.531 2.947 -46.156 1.00 52.72 285 LEU A CA 1
ATOM 1885 C C . LEU A 1 285 ? 35.301 3.932 -44.992 1.00 52.72 285 LEU A C 1
ATOM 1887 O O . LEU A 1 285 ? 34.242 3.923 -44.370 1.00 52.72 285 LEU A O 1
ATOM 1891 N N . ALA A 1 286 ? 36.277 4.807 -44.744 1.00 57.53 286 ALA A N 1
ATOM 1892 C CA . ALA A 1 286 ? 36.120 5.986 -43.890 1.00 57.53 286 ALA A CA 1
ATOM 1893 C C . ALA A 1 286 ? 36.221 7.266 -44.735 1.00 57.53 286 ALA A C 1
ATOM 1895 O O . ALA A 1 286 ? 37.077 7.337 -45.626 1.00 57.53 286 ALA A O 1
ATOM 1896 N N . THR A 1 287 ? 35.340 8.248 -44.514 1.00 59.59 287 THR A N 1
ATOM 1897 C CA . THR A 1 287 ? 35.349 9.500 -45.296 1.00 59.59 287 THR A CA 1
ATOM 1898 C C . THR A 1 287 ? 36.337 10.536 -44.769 1.00 59.59 287 THR A C 1
ATOM 1900 O O . THR A 1 287 ? 36.991 11.176 -45.597 1.00 59.59 287 THR A O 1
ATOM 1903 N N . ASP A 1 288 ? 36.515 10.637 -43.449 1.00 58.41 288 ASP A N 1
ATOM 1904 C CA . ASP A 1 288 ? 37.529 11.476 -42.804 1.00 58.41 288 ASP A CA 1
ATOM 1905 C C . ASP A 1 288 ? 38.184 10.713 -41.636 1.00 58.41 288 ASP A C 1
ATOM 1907 O O . ASP A 1 288 ? 37.641 10.614 -40.538 1.00 58.41 288 ASP A O 1
ATOM 1911 N N . ALA A 1 289 ? 39.337 10.079 -41.892 1.00 58.59 289 ALA A N 1
ATOM 1912 C CA . ALA A 1 289 ? 40.053 9.300 -40.880 1.00 58.59 289 ALA A CA 1
ATOM 1913 C C . ALA A 1 289 ? 41.459 9.838 -40.605 1.00 58.59 289 ALA A C 1
ATOM 1915 O O . ALA A 1 289 ? 42.281 9.974 -41.519 1.00 58.59 289 ALA A O 1
ATOM 1916 N N . THR A 1 290 ? 41.760 10.068 -39.332 1.00 55.94 290 THR A N 1
ATOM 1917 C CA . THR A 1 290 ? 43.120 10.245 -38.811 1.00 55.94 290 THR A CA 1
ATOM 1918 C C . THR A 1 290 ? 43.706 8.864 -38.452 1.00 55.94 290 THR A C 1
ATOM 1920 O O . THR A 1 290 ? 42.970 7.915 -38.223 1.00 55.94 290 THR A O 1
ATOM 1923 N N . ASP A 1 291 ? 45.025 8.679 -38.578 1.00 55.03 291 ASP A N 1
ATOM 1924 C CA . ASP A 1 291 ? 45.777 7.455 -38.210 1.00 55.03 291 ASP A CA 1
ATOM 1925 C C . ASP A 1 291 ? 45.256 6.071 -38.699 1.00 55.03 291 ASP A C 1
ATOM 1927 O O . ASP A 1 291 ? 45.497 5.034 -38.077 1.00 55.03 291 ASP A O 1
ATOM 1931 N N . ALA A 1 292 ? 44.618 5.998 -39.876 1.00 54.44 292 ALA A N 1
ATOM 1932 C CA . ALA A 1 292 ? 44.160 4.730 -40.462 1.00 54.44 292 ALA A CA 1
ATOM 1933 C C . ALA A 1 292 ? 45.320 3.767 -40.819 1.00 54.44 292 ALA A C 1
ATOM 1935 O O . ALA A 1 292 ? 46.181 4.062 -41.657 1.00 54.44 292 ALA A O 1
ATOM 1936 N N . THR A 1 293 ? 45.315 2.557 -40.245 1.00 52.00 293 THR A N 1
ATOM 1937 C CA . THR A 1 293 ? 46.259 1.485 -40.611 1.00 52.00 293 THR A CA 1
ATOM 1938 C C . THR A 1 293 ? 45.674 0.644 -41.746 1.00 52.00 293 THR A C 1
ATOM 1940 O O . THR A 1 293 ? 45.001 -0.360 -41.542 1.00 52.00 293 THR A O 1
ATOM 1943 N N . ASN A 1 294 ? 45.916 1.074 -42.986 1.00 45.88 294 ASN A N 1
ATOM 1944 C CA . ASN A 1 294 ? 45.392 0.429 -44.194 1.00 45.88 294 ASN A CA 1
ATOM 1945 C C . ASN A 1 294 ? 45.961 -0.998 -44.399 1.00 45.88 294 ASN A C 1
ATOM 1947 O O . ASN A 1 294 ? 46.902 -1.212 -45.166 1.00 45.88 294 ASN A O 1
ATOM 1951 N N . ALA A 1 295 ? 45.358 -2.008 -43.769 1.00 41.81 295 ALA A N 1
ATOM 1952 C CA . ALA A 1 295 ? 45.556 -3.417 -44.100 1.00 41.81 295 ALA A CA 1
ATOM 1953 C C . ALA A 1 295 ? 44.607 -3.836 -45.240 1.00 41.81 295 ALA A C 1
ATOM 1955 O O . ALA A 1 295 ? 43.718 -4.663 -45.085 1.00 41.81 295 ALA A O 1
ATOM 1956 N N . GLY A 1 296 ? 44.849 -3.260 -46.420 1.00 45.31 296 GLY A N 1
ATOM 1957 C CA . GLY A 1 296 ? 44.550 -3.895 -47.700 1.00 45.31 296 GLY A CA 1
ATOM 1958 C C . GLY A 1 296 ? 43.131 -3.785 -48.254 1.00 45.31 296 GLY A C 1
ATOM 1959 O O . GLY A 1 296 ? 42.497 -4.812 -48.401 1.00 45.31 296 GLY A O 1
ATOM 1960 N N . VAL A 1 297 ? 42.732 -2.614 -48.765 1.00 38.53 297 VAL A N 1
ATOM 1961 C CA . VAL A 1 297 ? 42.298 -2.437 -50.171 1.00 38.53 297 VAL A CA 1
ATOM 1962 C C . VAL A 1 297 ? 42.488 -0.958 -50.532 1.00 38.53 297 VAL A C 1
ATOM 1964 O O . VAL A 1 297 ? 41.777 -0.102 -50.027 1.00 38.53 297 VAL A O 1
ATOM 1967 N N . ALA A 1 298 ? 43.419 -0.622 -51.429 1.00 40.66 298 ALA A N 1
ATOM 1968 C CA . ALA A 1 298 ? 43.517 0.746 -51.943 1.00 40.66 298 ALA A CA 1
ATOM 1969 C C . ALA A 1 298 ? 42.216 1.117 -52.683 1.00 40.66 298 ALA A C 1
ATOM 1971 O O . ALA A 1 298 ? 41.951 0.610 -53.784 1.00 40.66 298 ALA A O 1
ATOM 1972 N N . GLY A 1 299 ? 41.403 1.992 -52.091 1.00 45.19 299 GLY A N 1
ATOM 1973 C CA . GLY A 1 299 ? 40.216 2.550 -52.731 1.00 45.19 299 GLY A CA 1
ATOM 1974 C C . GLY A 1 299 ? 40.569 3.327 -54.013 1.00 45.19 299 GLY A C 1
ATOM 1975 O O . GLY A 1 299 ? 41.719 3.742 -54.210 1.00 45.19 299 GLY A O 1
ATOM 1976 N N . PRO A 1 300 ? 39.607 3.539 -54.930 1.00 47.09 300 PRO A N 1
ATOM 1977 C CA . PRO A 1 300 ? 39.855 4.219 -56.205 1.00 47.09 300 PRO A CA 1
ATOM 1978 C C . PRO A 1 300 ? 40.414 5.645 -56.037 1.00 47.09 300 PRO A C 1
ATOM 1980 O O . PRO A 1 300 ? 41.192 6.099 -56.876 1.00 47.09 300 PRO A O 1
ATOM 1983 N N . VAL A 1 301 ? 40.109 6.323 -54.925 1.00 50.69 301 VAL A N 1
ATOM 1984 C CA . VAL A 1 301 ? 40.561 7.698 -54.644 1.00 50.69 301 VAL A CA 1
ATOM 1985 C C . VAL A 1 301 ? 42.064 7.761 -54.338 1.00 50.69 301 VAL A C 1
ATOM 1987 O O . VAL A 1 301 ? 42.769 8.649 -54.822 1.00 50.69 301 VAL A O 1
ATOM 1990 N N . GLU A 1 302 ? 42.593 6.780 -53.606 1.00 49.31 302 GLU A N 1
ATOM 1991 C CA . GLU A 1 302 ? 44.025 6.682 -53.301 1.00 49.31 302 GLU A CA 1
ATOM 1992 C C . GLU A 1 302 ? 44.842 6.214 -54.500 1.00 49.31 302 GLU A C 1
ATOM 1994 O O . GLU A 1 302 ? 45.938 6.730 -54.735 1.00 49.31 302 GLU A O 1
ATOM 1999 N N . ARG A 1 303 ? 44.276 5.337 -55.339 1.00 47.59 303 ARG A N 1
ATOM 2000 C CA . ARG A 1 303 ? 44.881 5.008 -56.636 1.00 47.59 303 ARG A CA 1
ATOM 2001 C C . ARG A 1 303 ? 45.002 6.235 -57.531 1.00 47.59 303 ARG A C 1
ATOM 2003 O O . ARG A 1 303 ? 46.059 6.406 -58.127 1.00 47.59 303 ARG A O 1
ATOM 2010 N N . LEU A 1 304 ? 44.003 7.121 -57.576 1.00 48.94 304 LEU A N 1
ATOM 2011 C CA . LEU A 1 304 ? 44.094 8.379 -58.328 1.00 48.94 304 LEU A CA 1
ATOM 2012 C C . LEU A 1 304 ? 45.141 9.343 -57.749 1.00 48.94 304 LEU A C 1
ATOM 2014 O O . LEU A 1 304 ? 45.912 9.924 -58.510 1.00 48.94 304 LEU A O 1
ATOM 2018 N N . ARG A 1 305 ? 45.235 9.485 -56.419 1.00 54.34 305 ARG A N 1
ATOM 2019 C CA . ARG A 1 305 ? 46.260 10.339 -55.784 1.00 54.34 305 ARG A CA 1
ATOM 2020 C C . ARG A 1 305 ? 47.679 9.783 -55.948 1.00 54.34 305 ARG A C 1
ATOM 2022 O O . ARG A 1 305 ? 48.622 10.569 -56.061 1.00 54.34 305 ARG A O 1
ATOM 2029 N N . HIS A 1 306 ? 47.847 8.461 -55.975 1.00 48.88 306 HIS A N 1
ATOM 2030 C CA . HIS A 1 306 ? 49.140 7.822 -56.218 1.00 48.88 306 HIS A CA 1
ATOM 2031 C C . HIS A 1 306 ? 49.533 7.890 -57.703 1.00 48.88 306 HIS A C 1
ATOM 2033 O O . HIS A 1 306 ? 50.659 8.273 -58.002 1.00 48.88 306 HIS A O 1
ATOM 2039 N N . HIS A 1 307 ? 48.599 7.663 -58.639 1.00 48.25 307 HIS A N 1
ATOM 2040 C CA . HIS A 1 307 ? 48.847 7.857 -60.076 1.00 48.25 307 HIS A CA 1
ATOM 2041 C C . HIS A 1 307 ? 49.176 9.318 -60.411 1.00 48.25 307 HIS A C 1
ATOM 2043 O O . HIS A 1 307 ? 50.131 9.578 -61.135 1.00 48.25 307 HIS A O 1
ATOM 2049 N N . ALA A 1 308 ? 48.456 10.285 -59.831 1.00 50.19 308 ALA A N 1
ATOM 2050 C CA . ALA A 1 308 ? 48.732 11.706 -60.032 1.00 50.19 308 ALA A CA 1
ATOM 2051 C C . ALA A 1 308 ? 50.101 12.127 -59.466 1.00 50.19 308 ALA A C 1
ATOM 2053 O O . ALA A 1 308 ? 50.788 12.948 -60.071 1.00 50.19 308 ALA A O 1
ATOM 2054 N N . ARG A 1 309 ? 50.540 11.543 -58.340 1.00 51.62 309 ARG A N 1
ATOM 2055 C CA . ARG A 1 309 ? 51.897 11.763 -57.810 1.00 51.62 309 ARG A CA 1
ATOM 2056 C C . ARG A 1 309 ? 52.974 11.116 -58.679 1.00 51.62 309 ARG A C 1
ATOM 2058 O O . ARG A 1 309 ? 53.981 11.764 -58.944 1.00 51.62 309 ARG A O 1
ATOM 2065 N N . ILE A 1 310 ? 52.758 9.896 -59.169 1.00 51.72 310 ILE A N 1
ATOM 2066 C CA . ILE A 1 310 ? 53.710 9.216 -60.059 1.00 51.72 310 ILE A CA 1
ATOM 2067 C C . ILE A 1 310 ? 53.845 9.992 -61.378 1.00 51.72 310 ILE A C 1
ATOM 2069 O O . ILE A 1 310 ? 54.964 10.307 -61.773 1.00 51.72 310 ILE A O 1
ATOM 2073 N N . CYS A 1 311 ? 52.742 10.421 -62.001 1.00 49.84 311 CYS A N 1
ATOM 2074 C CA . CYS A 1 311 ? 52.783 11.232 -63.225 1.00 49.84 311 CYS A CA 1
ATOM 2075 C C . CYS A 1 311 ? 53.518 12.568 -63.037 1.00 49.84 311 CYS A C 1
ATOM 2077 O O . CYS A 1 311 ? 54.287 12.960 -63.908 1.00 49.84 311 CYS A O 1
ATOM 2079 N N . LYS A 1 312 ? 53.370 13.231 -61.883 1.00 47.91 312 LYS A N 1
ATOM 2080 C CA . LYS A 1 312 ? 54.065 14.498 -61.599 1.00 47.91 312 LYS A CA 1
ATOM 2081 C C . LYS A 1 312 ? 55.571 14.332 -61.362 1.00 47.91 312 LYS A C 1
ATOM 2083 O O . LYS A 1 312 ? 56.316 15.297 -61.472 1.00 47.91 312 LYS A O 1
ATOM 2088 N N . THR A 1 313 ? 56.023 13.118 -61.041 1.00 48.00 313 THR A N 1
ATOM 2089 C CA . THR A 1 313 ? 57.446 12.825 -60.804 1.00 48.00 313 THR A CA 1
ATOM 2090 C C . THR A 1 313 ? 58.191 12.515 -62.112 1.00 48.00 313 THR A C 1
ATOM 2092 O O . THR A 1 313 ? 59.390 12.752 -62.195 1.00 48.00 313 THR A O 1
ATOM 2095 N N . TYR A 1 314 ? 57.488 12.057 -63.157 1.00 46.56 314 TYR A N 1
ATOM 2096 C CA . TYR A 1 314 ? 58.062 11.798 -64.488 1.00 46.56 314 TYR A CA 1
ATOM 2097 C C . TYR A 1 314 ? 58.093 13.024 -65.419 1.00 46.56 314 TYR A C 1
ATOM 2099 O O . TYR A 1 314 ? 58.726 12.960 -66.463 1.00 46.56 314 TYR A O 1
ATOM 2107 N N . GLU A 1 315 ? 57.462 14.144 -65.053 1.00 47.16 315 GLU A N 1
ATOM 2108 C CA . GLU A 1 315 ? 57.585 15.420 -65.788 1.00 47.16 315 GLU A CA 1
ATOM 2109 C C . GLU A 1 315 ? 58.827 16.248 -65.390 1.00 47.16 315 GLU A C 1
ATOM 2111 O O . GLU A 1 315 ? 59.040 17.330 -65.933 1.00 47.16 315 GLU A O 1
ATOM 2116 N N . VAL A 1 316 ? 59.652 15.768 -64.447 1.00 50.25 316 VAL A N 1
ATOM 2117 C CA . VAL A 1 316 ? 60.828 16.501 -63.919 1.00 50.25 316 VAL A CA 1
ATOM 2118 C C . VAL A 1 316 ? 62.137 15.686 -64.017 1.00 50.25 316 VAL A C 1
ATOM 2120 O O . VAL A 1 316 ? 63.114 15.985 -63.333 1.00 50.25 316 VAL A O 1
ATOM 2123 N N . LEU A 1 317 ? 62.187 14.675 -64.890 1.00 44.53 317 LEU A N 1
ATOM 2124 C CA . LEU A 1 317 ? 63.408 13.971 -65.321 1.00 44.53 317 LEU A CA 1
ATOM 2125 C C . LEU A 1 317 ? 63.467 13.946 -66.849 1.00 44.53 317 LEU A C 1
ATOM 2127 O O . LEU A 1 317 ? 64.583 14.126 -67.383 1.00 44.53 317 LEU A O 1
#

Foldseek 3Di:
DDDDDDDDDDDDDDDDDPPPPPPVPQPQEDECEQEDDHCEYENYQEYPHCEYECYQEYCYQYYENYQEYPHCEYECYQEDPHCEYECYQEYAHCEYENYAEYPHCEYECYNAYAHQEYECYAAYPHQEYECVDVHPEDCYQEYENEAEYDHCEYEDYQEYPHCEYEHYQEYPHCEYEDYQEYPHCEYAEYQEYPYQEYDEYQEYPYCEYAEYQEYPHCEYEHYQEYPHCEYEDYQEYPHCEYAHYAEYPHCEYAHYAEYPHQEYAEYAEDDYAEYAEYAEDPHPDYNHYHNYPDPDDPDPVNVVVVVVVVVVVVVPD